Protein AF-A0A7W0T5F7-F1 (afdb_monomer)

Structure (mmCIF, N/CA/C/O backbone):
data_AF-A0A7W0T5F7-F1
#
_entry.id   AF-A0A7W0T5F7-F1
#
loop_
_atom_site.group_PDB
_atom_site.id
_atom_site.type_symbol
_atom_site.label_atom_id
_atom_site.label_alt_id
_atom_site.label_comp_id
_atom_site.label_asym_id
_atom_site.label_entity_id
_atom_site.label_seq_id
_atom_site.pdbx_PDB_ins_code
_atom_site.Cartn_x
_atom_site.Cartn_y
_atom_site.Cartn_z
_atom_site.occupancy
_atom_site.B_iso_or_equiv
_atom_site.auth_seq_id
_atom_site.auth_comp_id
_atom_site.auth_asym_id
_atom_site.auth_atom_id
_atom_site.pdbx_PDB_model_num
ATOM 1 N N . MET A 1 1 ? 18.085 6.631 -27.860 1.00 67.88 1 MET A N 1
ATOM 2 C CA . MET A 1 1 ? 17.808 5.874 -26.622 1.00 67.88 1 MET A CA 1
ATOM 3 C C . MET A 1 1 ? 16.693 6.529 -25.809 1.00 67.88 1 MET A C 1
ATOM 5 O O . MET A 1 1 ? 15.650 5.916 -25.655 1.00 67.88 1 MET A O 1
ATOM 9 N N . SER A 1 2 ? 16.818 7.795 -25.400 1.00 74.62 2 SER A N 1
ATOM 10 C CA . SER A 1 2 ? 15.773 8.490 -24.623 1.00 74.62 2 SER A CA 1
ATOM 11 C C . SER A 1 2 ? 14.423 8.634 -25.334 1.00 74.62 2 SER A C 1
ATOM 13 O O . SER A 1 2 ? 13.385 8.389 -24.733 1.00 74.62 2 SER A O 1
ATOM 15 N N . GLU A 1 3 ? 14.418 8.946 -26.634 1.00 83.31 3 GLU A N 1
ATOM 16 C CA . GLU A 1 3 ? 13.180 8.986 -27.433 1.00 83.31 3 GLU A CA 1
ATOM 17 C C . GLU A 1 3 ? 12.519 7.609 -27.577 1.00 83.31 3 GLU A C 1
ATOM 19 O O . GLU A 1 3 ? 11.294 7.512 -27.597 1.00 83.31 3 GLU A O 1
ATOM 24 N N . GLN A 1 4 ? 13.320 6.539 -27.646 1.00 87.50 4 GLN A N 1
ATOM 25 C CA . GLN A 1 4 ? 12.813 5.164 -27.689 1.00 87.50 4 GLN A CA 1
ATOM 26 C C . GLN A 1 4 ? 12.165 4.791 -26.355 1.00 87.50 4 GLN A C 1
ATOM 28 O O . GLN A 1 4 ? 11.105 4.179 -26.356 1.00 87.50 4 GLN A O 1
ATOM 33 N N . LEU A 1 5 ? 12.748 5.216 -25.230 1.00 90.62 5 LEU A N 1
ATOM 34 C CA . LEU A 1 5 ? 12.160 5.007 -23.911 1.00 90.62 5 LEU A CA 1
ATOM 35 C C . LEU A 1 5 ? 10.855 5.792 -23.727 1.00 90.62 5 LEU A C 1
ATOM 37 O O . LEU A 1 5 ? 9.869 5.216 -23.277 1.00 90.62 5 LEU A O 1
ATOM 41 N N . CYS A 1 6 ? 10.811 7.073 -24.111 1.00 91.62 6 CYS A N 1
ATOM 42 C CA . CYS A 1 6 ? 9.565 7.849 -24.086 1.00 91.62 6 CYS A CA 1
ATOM 43 C C . CYS A 1 6 ? 8.471 7.169 -24.919 1.00 91.62 6 CYS A C 1
ATOM 45 O O . CYS A 1 6 ? 7.346 7.013 -24.449 1.00 91.62 6 CYS A O 1
ATOM 47 N N . ARG A 1 7 ? 8.815 6.716 -26.132 1.00 90.31 7 ARG A N 1
ATOM 48 C CA . ARG A 1 7 ? 7.889 5.998 -27.011 1.00 90.31 7 ARG A CA 1
ATOM 49 C C . ARG A 1 7 ? 7.394 4.699 -26.378 1.00 90.31 7 ARG A C 1
ATOM 51 O O . ARG A 1 7 ? 6.187 4.510 -26.310 1.00 90.31 7 ARG A O 1
ATOM 58 N N . ALA A 1 8 ? 8.296 3.873 -25.848 1.00 89.56 8 ALA A N 1
ATOM 59 C CA . ALA A 1 8 ? 7.942 2.618 -25.186 1.00 89.56 8 ALA A CA 1
ATOM 60 C C . ALA A 1 8 ? 6.991 2.839 -23.995 1.00 89.56 8 ALA A C 1
ATOM 62 O O . ALA A 1 8 ? 6.045 2.077 -23.804 1.00 89.56 8 ALA A O 1
ATOM 63 N N . VAL A 1 9 ? 7.192 3.909 -23.213 1.00 93.38 9 VAL A N 1
ATOM 64 C CA . VAL A 1 9 ? 6.279 4.276 -22.118 1.00 93.38 9 VAL A CA 1
ATOM 65 C C . VAL A 1 9 ? 4.903 4.677 -22.656 1.00 93.38 9 VAL A C 1
ATOM 67 O O . VAL A 1 9 ? 3.898 4.175 -22.163 1.00 93.38 9 VAL A O 1
ATOM 70 N N . VAL A 1 10 ? 4.832 5.546 -23.666 1.00 93.81 10 VAL A N 1
ATOM 71 C CA . VAL A 1 10 ? 3.550 6.013 -24.228 1.00 93.81 10 VAL A CA 1
ATOM 72 C C . VAL A 1 10 ? 2.778 4.885 -24.920 1.00 93.81 10 VAL A C 1
ATOM 74 O O . VAL A 1 10 ? 1.561 4.801 -24.773 1.00 93.81 10 VAL A O 1
ATOM 77 N N . GLU A 1 11 ? 3.467 3.999 -25.640 1.00 91.88 11 GLU A N 1
ATOM 78 C CA . GLU A 1 11 ? 2.857 2.837 -26.300 1.00 91.88 11 GLU A CA 1
ATOM 79 C C . GLU A 1 11 ? 2.291 1.839 -25.284 1.00 91.88 11 GLU A C 1
ATOM 81 O O . GLU A 1 11 ? 1.203 1.300 -25.481 1.00 91.88 11 GLU A O 1
ATOM 86 N N . ARG A 1 12 ? 3.002 1.619 -24.172 1.00 91.75 12 ARG A N 1
ATOM 87 C CA . ARG A 1 12 ? 2.588 0.676 -23.125 1.00 91.75 12 ARG A CA 1
ATOM 88 C C . ARG A 1 12 ? 1.514 1.237 -22.195 1.00 91.75 12 ARG A C 1
ATOM 90 O O . ARG A 1 12 ? 0.72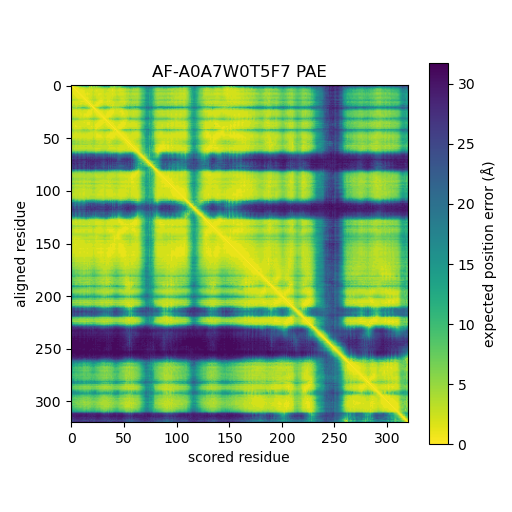1 0.465 -21.661 1.00 91.75 12 ARG A O 1
ATOM 97 N N . TYR A 1 13 ? 1.482 2.555 -22.000 1.00 93.62 13 TYR A N 1
ATOM 98 C CA . TYR A 1 13 ? 0.551 3.232 -21.099 1.00 93.62 13 TYR A CA 1
ATOM 99 C C . TYR A 1 13 ? -0.224 4.328 -21.843 1.00 93.62 13 TYR A C 1
ATOM 101 O O . TYR A 1 13 ? 0.211 5.485 -21.881 1.00 93.62 13 TYR A O 1
ATOM 109 N N . PRO A 1 14 ? -1.397 3.995 -22.415 1.00 91.69 14 PRO A N 1
ATOM 110 C CA . PRO A 1 14 ? -2.243 4.969 -23.093 1.00 91.69 14 PRO A CA 1
ATOM 111 C C . PRO A 1 14 ? -2.559 6.174 -22.199 1.00 91.69 14 PRO A C 1
ATOM 113 O O . PRO A 1 14 ? -3.027 6.028 -21.073 1.00 91.69 14 PRO A O 1
ATOM 116 N N . GLY A 1 15 ? -2.302 7.381 -22.708 1.00 92.00 15 GLY A N 1
ATOM 117 C CA . GLY A 1 15 ? -2.496 8.629 -21.962 1.00 92.00 15 GLY A CA 1
ATOM 118 C C . GLY A 1 15 ? -1.320 9.042 -21.071 1.00 92.00 15 GLY A C 1
ATOM 119 O O . GLY A 1 15 ? -1.410 10.078 -20.410 1.00 92.00 15 GLY A O 1
ATOM 120 N N . ALA A 1 16 ? -0.215 8.287 -21.058 1.00 95.50 16 ALA A N 1
ATOM 121 C CA . ALA A 1 16 ? 1.002 8.712 -20.379 1.00 95.50 16 ALA A CA 1
ATOM 122 C C . ALA A 1 16 ? 1.589 9.982 -21.011 1.00 95.50 16 ALA A C 1
ATOM 124 O O . ALA A 1 16 ? 1.602 10.157 -22.232 1.00 95.50 16 ALA A O 1
ATOM 125 N N . ARG A 1 17 ? 2.110 10.869 -20.161 1.00 96.50 17 ARG A N 1
ATOM 126 C CA . ARG A 1 17 ? 2.821 12.086 -20.568 1.00 96.50 17 ARG A CA 1
ATOM 127 C C . ARG A 1 17 ? 4.277 11.958 -20.171 1.00 96.50 17 ARG A C 1
ATOM 129 O O . ARG A 1 17 ? 4.565 11.781 -18.993 1.00 96.50 17 ARG A O 1
ATOM 136 N N . THR A 1 18 ? 5.187 12.065 -21.130 1.00 95.62 18 THR A N 1
ATOM 137 C CA . THR A 1 18 ? 6.628 11.919 -20.888 1.00 95.62 18 THR A CA 1
ATOM 138 C C . THR A 1 18 ? 7.379 13.193 -21.242 1.00 95.62 18 THR A C 1
ATOM 140 O O . THR A 1 18 ? 7.148 13.769 -22.304 1.00 95.62 18 THR A O 1
ATOM 143 N N . VAL A 1 19 ? 8.321 13.588 -20.393 1.00 94.56 19 VAL A N 1
ATOM 144 C CA . VAL A 1 19 ? 9.283 14.667 -20.637 1.00 94.56 19 VAL A CA 1
ATOM 145 C C . VAL A 1 19 ? 10.679 14.110 -20.396 1.00 94.56 19 VAL A C 1
ATOM 147 O O . VAL A 1 19 ? 10.911 13.426 -19.403 1.00 94.56 19 VAL A O 1
ATOM 150 N N . PHE A 1 20 ? 11.608 14.383 -21.306 1.00 91.94 20 PHE A N 1
ATOM 151 C CA . PHE A 1 20 ? 13.008 14.016 -21.132 1.00 91.94 20 PHE A CA 1
ATOM 152 C C . PHE A 1 20 ? 13.807 15.230 -20.650 1.00 91.94 20 PHE A C 1
ATOM 154 O O . PHE A 1 20 ? 13.834 16.254 -21.333 1.00 91.94 20 PHE A O 1
ATOM 161 N N . THR A 1 21 ? 14.457 15.100 -19.495 1.00 89.00 21 THR A N 1
ATOM 162 C CA . THR A 1 21 ? 15.238 16.165 -18.849 1.00 89.00 21 THR A CA 1
ATOM 163 C C . THR A 1 21 ? 16.454 15.547 -18.170 1.00 89.00 21 THR A C 1
ATOM 165 O O . THR A 1 21 ? 16.333 14.485 -17.566 1.00 89.00 21 THR A O 1
ATOM 168 N N . ASP A 1 22 ? 17.623 16.184 -18.256 1.00 83.19 22 ASP A N 1
ATOM 169 C CA . ASP A 1 22 ? 18.837 15.784 -17.520 1.00 83.19 22 ASP A CA 1
ATOM 170 C C . ASP A 1 22 ? 19.167 14.282 -17.608 1.00 83.19 22 ASP A C 1
ATOM 172 O O . ASP A 1 22 ? 19.448 13.618 -16.610 1.00 83.19 22 ASP A O 1
ATOM 176 N N . SER A 1 23 ? 19.102 13.729 -18.824 1.00 84.06 23 SER A N 1
ATOM 177 C CA . SER A 1 23 ? 19.352 12.307 -19.114 1.00 84.06 23 SER A CA 1
ATOM 178 C C . SER A 1 23 ? 18.325 11.316 -18.551 1.00 84.06 23 SER A C 1
ATOM 180 O O . SER A 1 23 ? 18.538 10.109 -18.628 1.00 84.06 23 SER A O 1
ATOM 182 N N . ARG A 1 24 ? 17.175 11.792 -18.061 1.00 92.50 24 ARG A N 1
ATOM 183 C CA . ARG A 1 24 ? 16.110 10.970 -17.471 1.00 92.50 24 ARG A CA 1
ATOM 184 C C . ARG A 1 24 ? 14.759 11.244 -18.110 1.00 92.50 24 ARG A C 1
ATOM 186 O O . ARG A 1 24 ? 14.449 12.357 -18.525 1.00 92.50 24 ARG A O 1
ATOM 193 N N . VAL A 1 25 ? 13.923 10.216 -18.166 1.00 95.12 25 VAL A N 1
ATOM 194 C CA . VAL A 1 25 ? 12.524 10.340 -18.579 1.00 95.12 25 VAL A CA 1
ATOM 195 C C . VAL A 1 25 ? 11.666 10.524 -17.336 1.00 95.12 25 VAL A C 1
ATOM 197 O O . VAL A 1 25 ? 11.606 9.649 -16.477 1.00 95.12 25 VAL A O 1
ATOM 200 N N . HIS A 1 26 ? 10.986 11.658 -17.250 1.00 96.62 26 HIS A N 1
ATOM 201 C CA . HIS A 1 26 ? 9.922 11.914 -16.291 1.00 96.62 26 HIS A CA 1
ATOM 202 C C . HIS A 1 26 ? 8.591 11.557 -16.944 1.00 96.62 26 HIS A C 1
ATOM 204 O O . HIS A 1 26 ? 8.278 12.063 -18.020 1.00 96.62 26 HIS A O 1
ATOM 210 N N . ALA A 1 27 ? 7.808 10.693 -16.309 1.00 96.56 27 ALA A N 1
ATOM 211 C CA . ALA A 1 27 ? 6.533 10.236 -16.835 1.00 96.56 27 ALA A CA 1
ATOM 212 C C . ALA A 1 27 ? 5.404 10.465 -15.827 1.00 96.56 27 ALA A C 1
ATOM 214 O O . ALA A 1 27 ? 5.538 10.156 -14.644 1.00 96.56 27 ALA A O 1
ATOM 215 N N . GLU A 1 28 ? 4.277 10.973 -16.307 1.00 97.75 28 GLU A N 1
ATOM 216 C CA . GLU A 1 28 ? 2.995 10.902 -15.617 1.00 97.75 28 GLU A CA 1
ATOM 217 C C . GLU A 1 28 ? 2.165 9.800 -16.266 1.00 97.75 28 GLU A C 1
ATOM 219 O O . GLU A 1 28 ? 1.855 9.876 -17.455 1.00 97.75 28 GLU A O 1
ATOM 224 N N . ILE A 1 29 ? 1.841 8.765 -15.498 1.00 96.75 29 ILE A N 1
ATOM 225 C CA . ILE A 1 29 ? 1.279 7.517 -16.008 1.00 96.75 29 ILE A CA 1
ATOM 226 C C . ILE A 1 29 ? -0.096 7.306 -15.373 1.00 96.75 29 ILE A C 1
ATOM 228 O O . ILE A 1 29 ? -0.168 7.081 -14.160 1.00 96.75 29 ILE A O 1
ATOM 232 N N . PRO A 1 30 ? -1.189 7.390 -16.149 1.00 94.69 30 PRO A N 1
ATOM 233 C CA . PRO A 1 30 ? -2.510 7.054 -15.652 1.00 94.69 30 PRO A CA 1
ATOM 234 C C . PRO A 1 30 ? -2.641 5.531 -15.518 1.00 94.69 30 PRO A C 1
ATOM 236 O O . PRO A 1 30 ? -2.520 4.794 -16.493 1.00 94.69 30 PRO A O 1
ATOM 239 N N . VAL A 1 31 ? -2.905 5.062 -14.303 1.00 90.25 31 VAL A N 1
ATOM 240 C CA . VAL A 1 31 ? -3.227 3.666 -13.992 1.00 90.25 31 VAL A CA 1
ATOM 241 C C . VAL A 1 31 ? -4.388 3.682 -13.010 1.00 90.25 31 VAL A C 1
ATOM 243 O O . VAL A 1 31 ? -4.292 4.316 -11.960 1.00 90.25 31 VAL A O 1
ATOM 246 N N . ASP A 1 32 ? -5.482 2.987 -13.328 1.00 83.75 32 ASP A N 1
ATOM 247 C CA . ASP A 1 32 ? -6.561 2.740 -12.361 1.00 83.75 32 ASP A CA 1
ATOM 248 C C . ASP A 1 32 ? -7.132 4.020 -11.700 1.00 83.75 32 ASP A C 1
ATOM 250 O O . ASP A 1 32 ? -7.267 4.111 -10.476 1.00 83.75 32 ASP A O 1
ATOM 254 N N . ASP A 1 33 ? -7.451 5.029 -12.522 1.00 84.25 33 ASP A N 1
ATOM 255 C CA . ASP A 1 33 ? -7.932 6.368 -12.120 1.00 84.25 33 ASP A CA 1
ATOM 256 C C . ASP A 1 33 ? -6.946 7.184 -11.265 1.00 84.25 33 ASP A C 1
ATOM 258 O O . ASP A 1 33 ? -7.298 8.208 -10.676 1.00 84.25 33 ASP A O 1
ATOM 262 N N . THR A 1 34 ? -5.687 6.749 -11.202 1.00 90.00 34 THR A N 1
ATOM 263 C CA . THR A 1 34 ? -4.611 7.412 -10.466 1.00 90.00 34 THR A CA 1
ATOM 264 C C . THR A 1 34 ? -3.496 7.802 -11.420 1.00 90.00 34 THR A C 1
ATOM 266 O O . THR A 1 34 ? -3.113 7.040 -12.301 1.00 90.00 34 THR A O 1
ATOM 269 N N . ILE A 1 35 ? -2.946 9.002 -11.246 1.00 94.75 35 ILE A N 1
ATOM 270 C CA . ILE A 1 35 ? -1.773 9.440 -12.003 1.00 94.75 35 ILE A CA 1
ATOM 271 C C . ILE A 1 35 ? -0.535 9.189 -11.149 1.00 94.75 35 ILE A C 1
ATOM 273 O O . ILE A 1 35 ? -0.347 9.825 -10.109 1.00 94.75 35 ILE A O 1
ATOM 277 N N . TYR A 1 36 ? 0.313 8.273 -11.605 1.00 96.25 36 TYR A N 1
ATOM 278 C CA . TYR A 1 36 ? 1.615 7.999 -11.012 1.00 96.25 36 TYR A CA 1
ATOM 279 C C . TYR A 1 36 ? 2.677 8.897 -11.626 1.00 96.25 36 TYR A C 1
ATOM 281 O O . TYR A 1 36 ? 2.674 9.145 -12.829 1.00 96.25 36 TYR A O 1
ATOM 289 N N . ARG A 1 37 ? 3.612 9.362 -10.799 1.00 97.25 37 ARG A N 1
ATOM 290 C CA . ARG A 1 37 ? 4.812 10.063 -11.259 1.00 97.25 37 ARG A CA 1
ATOM 291 C C . ARG A 1 37 ? 5.976 9.094 -11.229 1.00 97.25 37 ARG A C 1
ATOM 293 O O . ARG A 1 37 ? 6.275 8.537 -10.175 1.00 97.25 37 ARG A O 1
ATOM 300 N N . ALA A 1 38 ? 6.609 8.905 -12.378 1.00 97.75 38 ALA A N 1
ATOM 301 C CA . ALA A 1 38 ? 7.743 8.021 -12.544 1.00 97.75 38 ALA A CA 1
ATOM 302 C C . ALA A 1 38 ? 8.964 8.760 -13.100 1.00 97.75 38 ALA A C 1
ATOM 304 O O . ALA A 1 38 ? 8.843 9.735 -13.844 1.00 97.75 38 ALA A O 1
ATOM 305 N N . ARG A 1 39 ? 10.150 8.279 -12.739 1.00 96.88 39 ARG A N 1
ATOM 306 C CA . ARG A 1 39 ? 11.442 8.699 -13.282 1.00 96.88 39 ARG A CA 1
ATOM 307 C C . ARG A 1 39 ? 12.169 7.463 -13.780 1.00 96.88 39 ARG A C 1
ATOM 309 O O . ARG A 1 39 ? 12.255 6.477 -13.054 1.00 96.88 39 ARG A O 1
ATOM 316 N N . LEU A 1 40 ? 12.672 7.514 -15.003 1.00 97.19 40 LEU A N 1
ATOM 317 C CA . LEU A 1 40 ? 13.383 6.413 -15.631 1.00 97.19 40 LEU A CA 1
ATOM 318 C C . LEU A 1 40 ? 14.745 6.898 -16.121 1.00 97.19 40 LEU A C 1
ATOM 320 O O . LEU A 1 40 ? 14.849 7.927 -16.787 1.00 97.19 40 LEU A O 1
ATOM 324 N N . ASP A 1 41 ? 15.777 6.136 -15.798 1.00 95.44 41 ASP A N 1
ATOM 325 C CA . ASP A 1 41 ? 17.167 6.367 -16.165 1.00 95.44 41 ASP A CA 1
ATOM 326 C C . ASP A 1 41 ? 17.728 5.055 -16.727 1.00 95.44 41 ASP A C 1
ATOM 328 O O . ASP A 1 41 ? 17.594 4.011 -16.092 1.00 95.44 41 ASP A O 1
ATOM 332 N N . MET A 1 42 ? 18.305 5.082 -17.928 1.00 93.62 42 MET A N 1
ATOM 333 C CA . MET A 1 42 ? 18.874 3.889 -18.572 1.00 93.62 42 MET A CA 1
ATOM 334 C C . MET A 1 42 ? 20.360 3.701 -18.263 1.00 93.62 42 MET A C 1
ATOM 336 O O . MET A 1 42 ? 20.901 2.641 -18.561 1.00 93.62 42 MET A O 1
ATOM 340 N N . GLY A 1 43 ? 21.051 4.681 -17.676 1.00 91.06 43 GLY A N 1
ATOM 341 C CA . GLY A 1 43 ? 22.480 4.560 -17.396 1.00 91.06 43 GLY A CA 1
ATOM 342 C C . GLY A 1 43 ? 23.108 5.870 -16.912 1.00 91.06 43 GLY A C 1
ATOM 343 O O . GLY A 1 43 ? 22.631 6.946 -17.256 1.00 91.06 43 GLY A O 1
ATOM 344 N N . PRO A 1 44 ? 24.215 5.814 -16.148 1.00 89.38 44 PRO A N 1
ATOM 345 C CA . PRO A 1 44 ? 25.166 4.696 -16.043 1.00 89.38 44 PRO A CA 1
ATOM 346 C C . PRO A 1 44 ? 24.743 3.543 -15.120 1.00 89.38 44 PRO A C 1
ATOM 348 O O . PRO A 1 44 ? 25.263 2.442 -15.266 1.00 89.38 44 PRO A O 1
ATOM 351 N N . ALA A 1 45 ? 23.786 3.774 -14.223 1.00 93.06 45 ALA A N 1
ATOM 352 C CA . ALA A 1 45 ? 23.111 2.740 -13.444 1.00 93.06 45 ALA A CA 1
ATOM 353 C C . ALA A 1 45 ? 21.612 2.877 -13.699 1.00 93.06 45 ALA A C 1
ATOM 355 O O . ALA A 1 45 ? 21.032 3.921 -13.385 1.00 93.06 45 ALA A O 1
ATOM 356 N N . ALA A 1 46 ? 21.001 1.869 -14.318 1.00 94.81 46 ALA A N 1
ATOM 357 C CA . ALA A 1 46 ? 19.609 1.997 -14.708 1.00 94.81 46 ALA A CA 1
ATOM 358 C C . ALA A 1 46 ? 18.684 1.975 -13.486 1.00 94.81 46 ALA A C 1
ATOM 360 O O . ALA A 1 46 ? 18.874 1.215 -12.529 1.00 94.81 46 ALA A O 1
ATOM 361 N N . CYS A 1 47 ? 17.682 2.845 -13.523 1.00 96.75 47 CYS A N 1
ATOM 362 C CA . CYS A 1 47 ? 16.788 3.116 -12.415 1.00 96.75 47 CYS A CA 1
ATOM 363 C C . CYS A 1 47 ? 15.384 3.409 -12.938 1.00 96.75 47 CYS A C 1
ATOM 365 O O . CYS A 1 47 ? 15.199 4.205 -13.855 1.00 96.75 47 CYS A O 1
ATOM 367 N N . VAL A 1 48 ? 14.386 2.809 -12.307 1.00 97.62 48 VAL A N 1
ATOM 368 C CA . VAL A 1 48 ? 12.989 3.217 -12.408 1.00 97.62 48 VAL A CA 1
ATOM 369 C C . VAL A 1 48 ? 12.534 3.601 -11.015 1.00 97.62 48 VAL A C 1
ATOM 371 O O . VAL A 1 48 ? 12.701 2.824 -10.088 1.00 97.62 48 VAL A O 1
ATOM 374 N N . ALA A 1 49 ? 11.940 4.770 -10.864 1.00 97.88 49 ALA A N 1
ATOM 375 C CA . ALA A 1 49 ? 11.448 5.293 -9.601 1.00 97.88 49 ALA A CA 1
ATOM 376 C C . ALA A 1 49 ? 9.995 5.734 -9.769 1.00 97.88 49 ALA A C 1
ATOM 378 O O . ALA A 1 49 ? 9.689 6.422 -10.736 1.00 97.88 49 ALA A O 1
ATOM 379 N N . VAL A 1 50 ? 9.107 5.350 -8.856 1.00 98.19 50 VAL A N 1
ATOM 380 C CA . VAL A 1 50 ? 7.678 5.687 -8.856 1.00 98.19 50 VAL A CA 1
ATOM 381 C C . VAL A 1 50 ? 7.306 6.242 -7.488 1.00 98.19 50 VAL A C 1
ATOM 383 O O . VAL A 1 50 ? 7.492 5.570 -6.475 1.00 98.19 50 VAL A O 1
ATOM 386 N N . SER A 1 51 ? 6.762 7.455 -7.448 1.00 96.19 51 SER A N 1
ATOM 387 C CA . SER A 1 51 ? 6.374 8.098 -6.190 1.00 96.19 51 SER A CA 1
ATOM 388 C C . SER A 1 51 ? 5.184 7.400 -5.521 1.00 96.19 51 S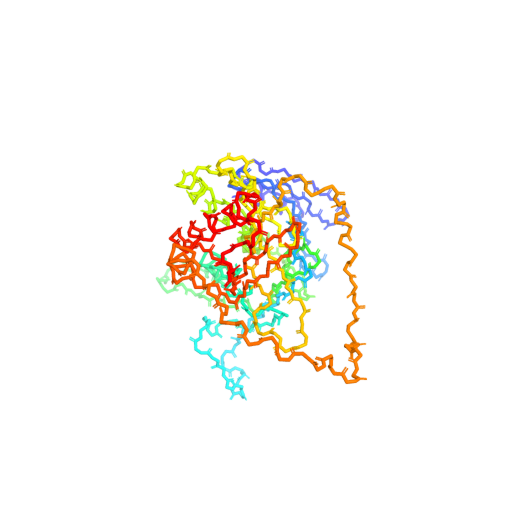ER A C 1
ATOM 390 O O . SER A 1 51 ? 4.224 7.001 -6.186 1.00 96.19 51 SER A O 1
ATOM 392 N N . LEU A 1 52 ? 5.222 7.328 -4.193 1.00 93.31 52 LEU A N 1
ATOM 393 C CA . LEU A 1 52 ? 4.168 6.828 -3.317 1.00 93.31 52 LEU A CA 1
ATOM 394 C C . LEU A 1 52 ? 3.559 7.962 -2.472 1.00 93.31 52 LEU A C 1
ATOM 396 O O . LEU A 1 52 ? 4.155 9.028 -2.317 1.00 93.31 52 LEU A O 1
ATOM 400 N N . PRO A 1 53 ? 2.354 7.755 -1.910 1.00 88.75 53 PRO A N 1
ATOM 401 C CA . PRO A 1 53 ? 1.932 8.480 -0.711 1.00 88.75 53 PRO A CA 1
ATOM 402 C C . PRO A 1 53 ? 2.822 8.146 0.501 1.00 88.75 53 PRO A C 1
ATOM 404 O O . PRO A 1 53 ? 3.587 7.187 0.447 1.00 88.75 53 PRO A O 1
ATOM 407 N N . CYS A 1 54 ? 2.660 8.889 1.604 1.00 85.88 54 CYS A N 1
ATOM 408 C CA . CYS A 1 54 ? 3.374 8.635 2.860 1.00 85.88 54 CYS A CA 1
ATOM 409 C C . CYS A 1 54 ? 3.264 7.161 3.291 1.00 85.88 54 CYS A C 1
ATOM 411 O O . CYS A 1 54 ? 2.168 6.586 3.351 1.00 85.88 54 CYS A O 1
ATOM 413 N N . THR A 1 55 ? 4.419 6.574 3.584 1.00 86.81 55 THR A N 1
ATOM 414 C CA . THR A 1 55 ? 4.606 5.166 3.950 1.00 86.81 55 THR A CA 1
ATOM 415 C C . THR A 1 55 ? 4.977 4.967 5.421 1.00 86.81 55 THR A C 1
ATOM 417 O O . THR A 1 55 ? 5.187 3.830 5.839 1.00 86.81 55 THR A O 1
ATOM 420 N N . ASP A 1 56 ? 5.050 6.045 6.210 1.00 86.69 56 ASP A N 1
ATOM 421 C CA . ASP A 1 56 ? 5.404 6.015 7.640 1.00 86.69 56 ASP A CA 1
ATOM 422 C C . ASP A 1 56 ? 6.747 5.302 7.912 1.00 86.69 56 ASP A C 1
ATOM 424 O O . ASP A 1 56 ? 6.888 4.423 8.774 1.00 86.69 56 ASP A O 1
ATOM 428 N N . GLY A 1 57 ? 7.743 5.613 7.071 1.00 86.69 57 GLY A N 1
ATOM 429 C CA . GLY A 1 57 ? 9.082 5.024 7.132 1.00 86.69 57 GLY A CA 1
ATOM 430 C C . GLY A 1 57 ? 9.111 3.515 6.870 1.00 86.69 57 GLY A C 1
ATOM 431 O O . GLY A 1 57 ? 9.999 2.824 7.376 1.00 86.69 57 GLY A O 1
ATOM 432 N N . PHE A 1 58 ? 8.113 2.967 6.171 1.00 89.44 58 PHE A N 1
ATOM 433 C CA . PHE A 1 58 ? 8.136 1.575 5.733 1.00 89.44 58 PHE A CA 1
ATOM 434 C C . PHE A 1 58 ? 9.248 1.362 4.708 1.00 89.44 58 PHE A C 1
ATOM 436 O O . PHE A 1 58 ? 9.362 2.097 3.728 1.00 89.44 58 PHE A O 1
ATOM 443 N N . GLU A 1 59 ? 10.050 0.328 4.944 1.00 91.50 59 GLU A N 1
ATOM 444 C CA . GLU A 1 59 ? 11.157 -0.047 4.076 1.00 91.50 59 GLU A CA 1
ATOM 445 C C . GLU A 1 59 ? 11.017 -1.509 3.674 1.00 91.50 59 GLU A C 1
ATOM 447 O O . GLU A 1 59 ? 10.846 -2.387 4.526 1.00 91.50 59 GLU A O 1
ATOM 452 N N . LEU A 1 60 ? 11.115 -1.763 2.373 1.00 93.50 60 LEU A N 1
ATOM 453 C CA . LEU A 1 60 ? 11.021 -3.091 1.783 1.00 93.50 60 LEU A CA 1
ATOM 454 C C . LEU A 1 60 ? 12.031 -3.217 0.654 1.00 93.50 60 LEU A C 1
ATOM 456 O O . LEU A 1 60 ? 11.934 -2.497 -0.328 1.00 93.50 60 LEU A O 1
ATOM 460 N N . THR A 1 61 ? 12.925 -4.187 0.733 1.00 93.62 61 THR A N 1
ATOM 461 C CA . THR A 1 61 ? 13.901 -4.490 -0.312 1.00 93.62 61 THR A CA 1
ATOM 462 C C . THR A 1 61 ? 13.678 -5.906 -0.826 1.00 93.62 61 THR A C 1
ATOM 464 O O . THR A 1 61 ? 13.553 -6.858 -0.056 1.00 93.62 61 THR A O 1
ATOM 467 N N . LEU A 1 62 ? 13.626 -6.046 -2.148 1.00 90.12 62 LEU A N 1
ATOM 468 C CA . LEU A 1 62 ? 13.369 -7.286 -2.869 1.00 90.12 62 LEU A CA 1
ATOM 469 C C . LEU A 1 62 ? 14.532 -7.544 -3.820 1.00 90.12 62 LEU A C 1
ATOM 471 O O . LEU A 1 62 ? 14.698 -6.879 -4.849 1.00 90.12 62 LEU A O 1
ATOM 475 N N . LYS A 1 63 ? 15.337 -8.544 -3.477 1.00 86.62 63 LYS A N 1
ATOM 476 C CA . LYS A 1 63 ? 16.475 -9.007 -4.275 1.00 86.62 63 LYS A CA 1
ATOM 477 C C . LYS A 1 63 ? 16.140 -10.372 -4.847 1.00 86.62 63 LYS A C 1
ATOM 479 O O . LYS A 1 63 ? 15.477 -11.166 -4.187 1.00 86.62 63 LYS A O 1
ATOM 484 N N . TRP A 1 64 ? 16.583 -10.664 -6.066 1.00 79.44 64 TRP A N 1
ATOM 485 C CA . TRP A 1 64 ? 16.468 -12.031 -6.572 1.00 79.44 64 TRP A CA 1
ATOM 486 C C . TRP A 1 64 ? 17.262 -12.978 -5.670 1.00 79.44 64 TRP A C 1
ATOM 488 O O . TRP A 1 64 ? 18.395 -12.671 -5.295 1.00 79.44 64 TRP A O 1
ATOM 498 N N . ASN A 1 65 ? 16.668 -14.116 -5.323 1.00 71.69 65 ASN A N 1
ATOM 499 C CA . ASN A 1 65 ? 17.349 -15.172 -4.598 1.00 71.69 65 ASN A CA 1
ATOM 500 C C . ASN A 1 65 ? 17.572 -16.342 -5.553 1.00 71.69 65 ASN A C 1
ATOM 502 O O . ASN A 1 65 ? 16.634 -17.052 -5.912 1.00 71.69 65 ASN A O 1
ATOM 506 N N . ASP A 1 66 ? 18.818 -16.551 -5.976 1.00 62.19 66 ASP A N 1
ATOM 507 C CA . ASP A 1 66 ? 19.154 -17.795 -6.654 1.00 62.19 66 ASP A CA 1
ATOM 508 C C . ASP A 1 66 ? 19.237 -18.911 -5.610 1.00 62.19 66 ASP A C 1
ATOM 510 O O . ASP A 1 66 ? 20.208 -19.025 -4.856 1.00 62.19 66 ASP A O 1
ATOM 514 N N . ARG A 1 67 ? 18.178 -19.723 -5.564 1.00 54.25 67 ARG A N 1
ATOM 515 C CA . ARG A 1 67 ? 18.043 -20.897 -4.696 1.00 54.25 67 ARG A CA 1
ATOM 516 C C . ARG A 1 67 ? 19.248 -21.843 -4.776 1.00 54.25 67 ARG A C 1
ATOM 518 O O . ARG A 1 67 ? 19.528 -22.508 -3.789 1.00 54.25 67 ARG A O 1
ATOM 525 N N . TYR A 1 68 ? 19.968 -21.887 -5.900 1.00 49.84 68 TYR A N 1
ATOM 526 C CA . TYR A 1 68 ? 21.139 -22.756 -6.071 1.00 49.84 68 TYR A CA 1
ATOM 527 C C . TYR A 1 68 ? 22.462 -22.128 -5.610 1.00 49.84 68 TYR A C 1
ATOM 529 O O . TYR A 1 68 ? 23.445 -22.845 -5.448 1.00 49.84 68 TYR A O 1
ATOM 537 N N . ALA A 1 69 ? 22.500 -20.815 -5.373 1.00 51.66 69 ALA A N 1
ATOM 538 C CA . ALA A 1 69 ? 23.700 -20.123 -4.901 1.00 51.66 69 ALA A CA 1
ATOM 539 C C . ALA A 1 69 ? 23.742 -19.949 -3.369 1.00 51.66 69 ALA A C 1
ATOM 541 O O . ALA A 1 69 ? 24.818 -19.749 -2.811 1.00 51.66 69 ALA A O 1
ATOM 542 N N . ASN A 1 70 ? 22.592 -20.025 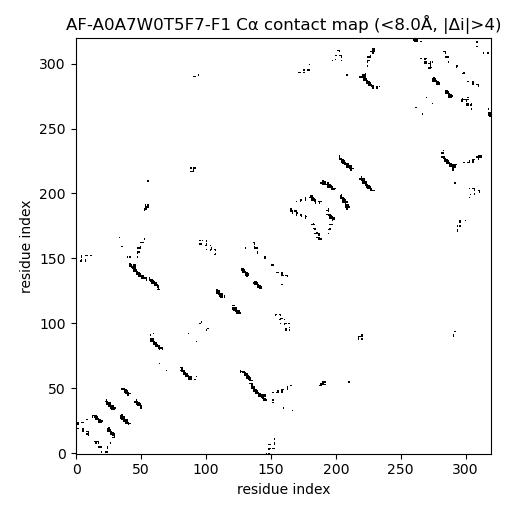-2.683 1.00 47.47 70 ASN A N 1
ATOM 543 C CA . ASN A 1 70 ? 22.426 -19.585 -1.289 1.00 47.47 70 ASN A CA 1
ATOM 544 C C . ASN A 1 70 ? 21.933 -20.698 -0.335 1.00 47.47 70 ASN A C 1
ATOM 546 O O . ASN A 1 70 ? 21.014 -20.481 0.456 1.00 47.47 70 ASN A O 1
ATOM 550 N N . ASP A 1 71 ? 22.556 -21.878 -0.370 1.00 45.94 71 ASP A N 1
ATOM 551 C CA . ASP A 1 71 ? 22.147 -23.111 0.344 1.00 45.94 71 ASP A CA 1
ATOM 552 C C . ASP A 1 71 ? 22.341 -23.093 1.889 1.00 45.94 71 ASP A C 1
ATOM 554 O O . ASP A 1 71 ? 22.385 -24.130 2.545 1.00 45.94 71 ASP A O 1
ATOM 558 N N . GLY A 1 72 ? 22.502 -21.914 2.504 1.00 47.78 72 GLY A N 1
ATOM 559 C CA . GLY A 1 72 ? 22.951 -21.772 3.900 1.00 47.78 72 GLY A CA 1
ATOM 560 C C . GLY A 1 72 ? 21.951 -21.186 4.904 1.00 47.78 72 GLY A C 1
ATOM 561 O O . GLY A 1 72 ? 22.278 -21.113 6.087 1.00 47.78 72 GLY A O 1
ATOM 562 N N . ALA A 1 73 ? 20.762 -20.734 4.487 1.00 44.72 73 ALA A N 1
ATOM 563 C CA . ALA A 1 73 ? 19.831 -20.037 5.384 1.00 44.72 73 ALA A CA 1
ATOM 564 C C . ALA A 1 73 ? 18.470 -20.758 5.499 1.00 44.72 73 ALA A C 1
ATOM 566 O O . ALA A 1 73 ? 17.733 -20.794 4.512 1.00 44.72 73 ALA A O 1
ATOM 567 N N . PRO A 1 74 ? 18.078 -21.274 6.683 1.00 45.09 74 PRO A N 1
ATOM 568 C CA . PRO A 1 74 ? 16.735 -21.811 6.898 1.00 45.09 74 PRO A CA 1
ATOM 569 C C . PRO A 1 74 ? 15.708 -20.670 6.864 1.00 45.09 74 PRO A C 1
ATOM 571 O O . PRO A 1 74 ? 15.880 -19.661 7.553 1.00 45.09 74 PRO A O 1
ATOM 57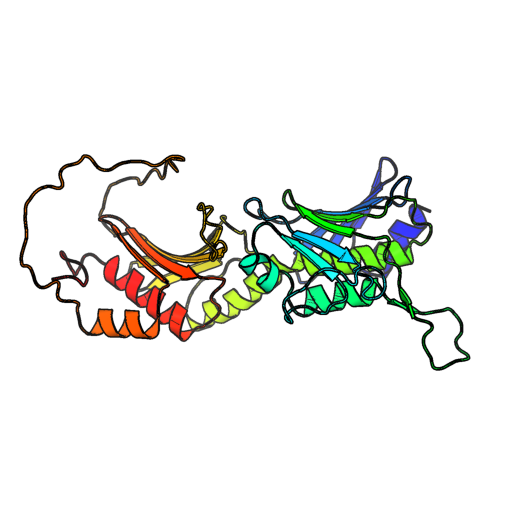4 N N . ARG A 1 75 ? 14.654 -20.792 6.045 1.00 50.44 75 ARG A N 1
ATOM 575 C CA . ARG A 1 75 ? 13.648 -19.729 5.861 1.00 50.44 75 ARG A CA 1
ATOM 576 C C . ARG A 1 75 ? 12.218 -20.264 5.787 1.00 50.44 75 ARG A C 1
ATOM 578 O O . ARG A 1 75 ? 11.988 -21.422 5.456 1.00 50.44 75 ARG A O 1
ATOM 585 N N . ALA A 1 76 ? 11.272 -19.401 6.165 1.00 43.09 76 ALA A N 1
ATOM 586 C CA . ALA A 1 76 ? 9.848 -19.703 6.280 1.00 43.09 76 ALA A CA 1
ATOM 587 C C . ALA A 1 76 ? 9.187 -19.931 4.910 1.00 43.09 76 ALA A C 1
ATOM 589 O O . ALA A 1 76 ? 9.461 -19.212 3.956 1.00 43.09 76 ALA A O 1
ATOM 590 N N . SER A 1 77 ? 8.256 -20.883 4.840 1.00 40.03 77 SER A N 1
ATOM 591 C CA . SER A 1 77 ? 7.619 -21.384 3.611 1.00 40.03 77 SER A CA 1
ATOM 592 C C . SER A 1 77 ? 6.566 -20.458 2.981 1.00 40.03 77 SER A C 1
ATOM 594 O O . SER A 1 77 ? 5.707 -20.924 2.234 1.00 40.03 77 SER A O 1
ATOM 596 N N . SER A 1 78 ? 6.551 -19.167 3.315 1.00 43.09 78 SER A N 1
ATOM 597 C CA . SER A 1 78 ? 5.497 -18.236 2.899 1.00 43.09 78 SER A CA 1
ATOM 598 C C . SER A 1 78 ? 6.042 -16.986 2.209 1.00 43.09 78 SER A C 1
ATOM 600 O O . SER A 1 78 ? 5.866 -15.870 2.686 1.00 43.09 78 SER A O 1
ATOM 602 N N . PHE A 1 79 ? 6.690 -17.186 1.070 1.00 50.81 79 PHE A N 1
ATOM 603 C CA . PHE A 1 79 ? 6.775 -16.313 -0.108 1.00 50.81 79 PHE A CA 1
ATOM 604 C C . PHE A 1 79 ? 7.400 -17.191 -1.208 1.00 50.81 79 PHE A C 1
ATOM 606 O O . PHE A 1 79 ? 8.113 -18.130 -0.874 1.00 50.81 79 PHE A O 1
ATOM 613 N N . ASP A 1 80 ? 7.111 -16.963 -2.490 1.00 54.47 80 ASP A N 1
ATOM 614 C CA . ASP A 1 80 ? 7.798 -17.690 -3.570 1.00 54.47 80 ASP A CA 1
ATOM 615 C C . ASP A 1 80 ? 9.321 -17.532 -3.370 1.00 54.47 80 ASP A C 1
ATOM 617 O O . ASP A 1 80 ? 9.807 -16.399 -3.323 1.00 54.47 80 ASP A O 1
ATOM 621 N N . ASP A 1 81 ? 10.051 -18.647 -3.198 1.00 58.28 81 ASP A N 1
ATOM 622 C CA . ASP A 1 81 ? 11.491 -18.732 -2.850 1.00 58.28 81 ASP A CA 1
ATOM 623 C C . ASP A 1 81 ? 12.416 -17.918 -3.786 1.00 58.28 81 ASP A C 1
ATOM 625 O O . ASP A 1 81 ? 13.617 -17.774 -3.541 1.00 58.28 81 ASP A O 1
ATOM 629 N N . SER A 1 82 ? 11.841 -17.395 -4.866 1.00 67.06 82 SER A N 1
ATOM 630 C CA . SER A 1 82 ? 12.413 -16.564 -5.916 1.00 67.06 82 SER A CA 1
ATOM 631 C C . SER A 1 82 ? 12.985 -15.210 -5.451 1.00 67.06 82 SER A C 1
ATOM 633 O O . SER A 1 82 ? 13.921 -14.708 -6.075 1.00 67.06 82 SER A O 1
ATOM 635 N N . PHE A 1 83 ? 12.486 -14.598 -4.365 1.00 76.62 83 PHE A N 1
ATOM 636 C CA . PHE A 1 83 ? 13.038 -13.329 -3.852 1.00 76.62 83 PHE A CA 1
ATOM 637 C C . PHE A 1 83 ? 13.486 -13.405 -2.389 1.00 76.62 83 PHE A C 1
ATOM 639 O O . PHE A 1 83 ? 12.789 -13.914 -1.515 1.00 76.62 83 PHE A O 1
ATOM 646 N N . LEU A 1 84 ? 14.640 -12.799 -2.116 1.00 82.38 84 LEU A N 1
ATOM 647 C CA . LEU A 1 84 ? 15.065 -12.393 -0.785 1.00 82.38 84 LEU A CA 1
ATOM 648 C C . LEU A 1 84 ? 14.343 -11.087 -0.437 1.00 82.38 84 LEU A C 1
ATOM 650 O O . LEU A 1 84 ? 14.536 -10.072 -1.109 1.00 82.38 84 LEU A O 1
ATOM 654 N N . VAL A 1 85 ? 13.536 -11.136 0.621 1.00 85.69 85 VAL A N 1
ATOM 655 C CA . VAL A 1 85 ? 12.796 -9.992 1.157 1.00 85.69 85 VAL A CA 1
ATOM 656 C C . VAL A 1 85 ? 13.476 -9.506 2.433 1.00 85.69 85 VAL A C 1
ATOM 658 O O . VAL A 1 85 ? 13.594 -10.252 3.404 1.00 85.69 85 VAL A O 1
ATOM 661 N N . GLU A 1 86 ? 13.898 -8.249 2.438 1.00 88.88 86 GLU A N 1
ATOM 662 C CA . GLU A 1 86 ? 14.389 -7.535 3.616 1.00 88.88 86 GLU A CA 1
ATOM 663 C C . GLU A 1 86 ? 13.370 -6.441 3.942 1.00 88.88 86 GLU A C 1
ATOM 665 O O . GLU A 1 86 ? 12.966 -5.687 3.061 1.00 88.88 86 GLU A O 1
ATOM 670 N N . THR A 1 87 ? 12.890 -6.372 5.181 1.00 89.62 87 THR A N 1
ATOM 671 C CA . THR A 1 87 ? 11.856 -5.403 5.562 1.00 89.62 87 THR A CA 1
ATOM 672 C C . THR A 1 87 ? 12.003 -4.986 7.011 1.00 89.62 87 THR A C 1
ATOM 674 O O . THR A 1 87 ? 12.405 -5.780 7.866 1.00 89.62 87 THR A O 1
ATOM 677 N N . ASN A 1 88 ? 11.626 -3.742 7.295 1.00 85.88 88 ASN A N 1
ATOM 678 C CA . ASN A 1 88 ? 11.500 -3.244 8.656 1.00 85.88 88 ASN A CA 1
ATOM 679 C C . ASN A 1 88 ? 10.096 -3.493 9.254 1.00 85.88 88 ASN A C 1
ATOM 681 O O . ASN A 1 88 ? 9.842 -3.110 10.397 1.00 85.88 88 ASN A O 1
ATOM 685 N N . ASP A 1 89 ? 9.180 -4.116 8.509 1.00 84.00 89 ASP A N 1
ATOM 686 C CA . ASP A 1 89 ? 7.833 -4.494 8.945 1.00 84.00 89 ASP A CA 1
ATOM 687 C C . ASP A 1 89 ? 7.319 -5.700 8.136 1.00 84.00 89 ASP A C 1
ATOM 689 O O . ASP A 1 89 ? 6.942 -5.586 6.965 1.00 84.00 89 ASP A O 1
ATOM 693 N N . PHE A 1 90 ? 7.328 -6.885 8.752 1.00 81.25 90 PHE A N 1
ATOM 694 C CA . PHE A 1 90 ? 6.904 -8.124 8.091 1.00 81.25 90 PHE A CA 1
ATOM 695 C C . PHE A 1 90 ? 5.405 -8.160 7.795 1.00 81.25 90 PHE A C 1
ATOM 697 O O . PHE A 1 90 ? 5.006 -8.640 6.732 1.00 81.25 90 PHE A O 1
ATOM 704 N N . ALA A 1 91 ? 4.576 -7.645 8.706 1.00 81.12 91 ALA A N 1
ATOM 705 C CA . ALA A 1 91 ? 3.130 -7.621 8.522 1.00 81.12 91 ALA A CA 1
ATOM 706 C C . ALA A 1 91 ? 2.768 -6.702 7.352 1.00 81.12 91 ALA A C 1
ATOM 708 O O . ALA A 1 91 ? 2.022 -7.098 6.453 1.00 81.12 91 ALA A O 1
ATOM 709 N N . LEU A 1 92 ? 3.366 -5.509 7.312 1.00 85.62 92 LEU A N 1
ATOM 710 C CA . LEU A 1 92 ? 3.175 -4.573 6.215 1.00 85.62 92 LEU A CA 1
ATOM 711 C C . LEU A 1 92 ? 3.714 -5.126 4.899 1.00 85.62 92 LEU A C 1
ATOM 713 O O . LEU A 1 92 ? 2.991 -5.071 3.914 1.00 85.62 92 LEU A O 1
ATOM 717 N N . ALA A 1 93 ? 4.895 -5.750 4.873 1.00 88.00 93 ALA A N 1
ATOM 718 C CA . ALA A 1 93 ? 5.428 -6.384 3.664 1.00 88.00 93 ALA A CA 1
ATOM 719 C C . ALA A 1 93 ? 4.513 -7.489 3.115 1.00 88.00 93 ALA A C 1
ATOM 721 O O . ALA A 1 93 ? 4.262 -7.536 1.909 1.00 88.00 93 ALA A O 1
ATOM 722 N N . GLY A 1 94 ? 3.971 -8.345 3.987 1.00 84.56 94 GLY A N 1
ATOM 723 C CA . GLY A 1 94 ? 3.048 -9.409 3.591 1.00 84.56 94 GLY A CA 1
ATOM 724 C C . GLY A 1 94 ? 1.773 -8.869 2.947 1.00 84.56 94 GLY A C 1
ATOM 725 O O . GLY A 1 94 ? 1.303 -9.420 1.951 1.00 84.56 94 GLY A O 1
ATOM 726 N N . VAL A 1 95 ? 1.249 -7.759 3.476 1.00 86.06 95 VAL A N 1
ATOM 727 C CA . VAL A 1 95 ? 0.082 -7.089 2.904 1.00 86.06 95 VAL A CA 1
ATOM 728 C C . VAL A 1 95 ? 0.467 -6.265 1.674 1.00 86.06 95 VAL A C 1
ATOM 730 O O . VAL A 1 95 ? -0.345 -6.183 0.761 1.00 86.06 95 VAL A O 1
ATOM 733 N N . TRP A 1 96 ? 1.657 -5.664 1.615 1.00 90.44 96 TRP A N 1
ATOM 734 C CA . TRP A 1 96 ? 2.100 -4.812 0.506 1.00 90.44 96 TRP A CA 1
ATOM 735 C C . TRP A 1 96 ? 2.340 -5.610 -0.770 1.00 90.44 96 TRP A C 1
ATOM 737 O O . TRP A 1 96 ? 1.907 -5.225 -1.855 1.00 90.44 96 TRP A O 1
ATOM 747 N N . LEU A 1 97 ? 2.986 -6.763 -0.612 1.00 89.88 97 LEU A N 1
ATOM 748 C CA . LEU A 1 97 ? 3.213 -7.746 -1.657 1.00 89.88 97 LEU A CA 1
ATOM 749 C C . LEU A 1 97 ? 1.969 -8.619 -1.807 1.00 89.88 97 LEU A C 1
ATOM 751 O O . LEU A 1 97 ? 1.973 -9.790 -1.434 1.00 89.88 97 LEU A O 1
ATOM 755 N N . ASP A 1 98 ? 0.892 -8.050 -2.333 1.00 88.25 98 ASP A N 1
ATOM 756 C CA . ASP A 1 98 ? -0.289 -8.814 -2.726 1.00 88.25 98 ASP A CA 1
ATOM 757 C C . ASP A 1 98 ? -0.057 -9.606 -4.026 1.00 88.25 98 ASP A C 1
ATOM 759 O O . ASP A 1 98 ? 1.019 -9.572 -4.627 1.00 88.25 98 ASP A O 1
ATOM 763 N N . HIS A 1 99 ? -1.061 -10.376 -4.450 1.00 87.25 99 HIS A N 1
ATOM 764 C CA . HIS A 1 99 ? -0.952 -11.241 -5.626 1.00 87.25 99 HIS A CA 1
ATOM 765 C C . HIS A 1 99 ? -0.568 -10.476 -6.903 1.00 87.25 99 HIS A C 1
ATOM 767 O O . HIS A 1 99 ? 0.239 -10.966 -7.691 1.00 87.25 99 HIS A O 1
ATOM 773 N N . GLU A 1 100 ? -1.101 -9.269 -7.088 1.00 90.38 100 GLU A N 1
ATOM 774 C CA . GLU A 1 100 ? -0.834 -8.434 -8.260 1.00 90.38 100 GLU A CA 1
ATOM 775 C C . GLU A 1 100 ? 0.616 -7.939 -8.279 1.00 90.38 100 GLU A C 1
ATOM 777 O O . GLU A 1 100 ? 1.323 -8.146 -9.266 1.00 90.38 100 GLU A O 1
ATOM 782 N N . ALA A 1 101 ? 1.099 -7.380 -7.162 1.00 91.38 101 ALA A N 1
ATOM 783 C CA . ALA A 1 101 ? 2.490 -6.950 -7.043 1.00 91.38 101 ALA A CA 1
ATOM 784 C C . ALA A 1 101 ? 3.464 -8.121 -7.252 1.00 91.38 101 ALA A C 1
ATOM 786 O O . ALA A 1 101 ? 4.437 -7.991 -7.995 1.00 91.38 101 ALA A O 1
ATOM 787 N N . ARG A 1 102 ? 3.182 -9.286 -6.651 1.00 87.38 102 ARG A N 1
ATOM 788 C CA . ARG A 1 102 ? 4.003 -10.498 -6.820 1.00 87.38 102 ARG A CA 1
ATOM 789 C C . ARG A 1 102 ? 4.038 -10.969 -8.269 1.00 87.38 102 ARG A C 1
ATOM 791 O O . ARG A 1 102 ? 5.111 -11.269 -8.783 1.00 87.38 102 ARG A O 1
ATOM 798 N N . SER A 1 103 ? 2.886 -11.008 -8.932 1.00 85.69 103 SER A N 1
ATOM 799 C CA . SER A 1 103 ? 2.790 -11.462 -10.323 1.00 85.69 103 SER A CA 1
ATOM 800 C C . SER A 1 103 ? 3.553 -10.536 -11.265 1.00 85.69 103 SER A C 1
ATOM 802 O O . SER A 1 103 ? 4.281 -11.016 -12.129 1.00 85.69 103 SER A O 1
ATOM 804 N N . ALA A 1 104 ? 3.463 -9.220 -11.059 1.00 89.38 104 ALA A N 1
ATOM 805 C CA . ALA A 1 104 ? 4.204 -8.245 -11.852 1.00 89.38 104 ALA A CA 1
ATOM 806 C C . ALA A 1 104 ? 5.722 -8.321 -11.619 1.00 89.38 104 ALA A C 1
ATOM 808 O O . ALA A 1 104 ? 6.486 -8.257 -12.579 1.00 89.38 104 ALA A O 1
ATOM 809 N N . LEU A 1 105 ? 6.167 -8.514 -10.370 1.00 88.44 105 LEU A N 1
ATOM 810 C CA . LEU A 1 105 ? 7.581 -8.728 -10.034 1.00 88.44 105 LEU A CA 1
ATOM 811 C C . LEU A 1 105 ? 8.139 -10.012 -10.659 1.00 88.44 105 LEU A C 1
ATOM 813 O O . LEU A 1 105 ? 9.288 -10.039 -11.083 1.00 88.44 105 LEU A O 1
ATOM 817 N N . LEU A 1 106 ? 7.344 -11.081 -10.724 1.00 82.88 106 LEU A N 1
ATOM 818 C CA . LEU A 1 106 ? 7.741 -12.319 -11.396 1.00 82.88 106 LEU A CA 1
ATOM 819 C C . LEU A 1 106 ? 7.770 -12.138 -12.916 1.00 82.88 106 LEU A C 1
ATOM 821 O O . LEU A 1 106 ? 8.754 -12.498 -13.555 1.00 82.88 106 LEU A O 1
ATOM 825 N N . ALA A 1 107 ? 6.732 -11.538 -13.502 1.00 80.81 107 ALA A N 1
ATOM 826 C CA . ALA A 1 107 ? 6.664 -11.273 -14.939 1.00 80.81 107 ALA A CA 1
ATOM 827 C C . ALA A 1 107 ? 7.828 -10.392 -15.406 1.00 80.81 107 ALA A C 1
ATOM 829 O O . ALA A 1 107 ? 8.453 -10.677 -16.424 1.00 80.81 107 ALA A O 1
ATOM 830 N N . SER A 1 108 ? 8.199 -9.389 -14.609 1.00 83.81 108 SER A N 1
ATOM 831 C CA . SER A 1 108 ? 9.345 -8.533 -14.895 1.00 83.81 108 SER A CA 1
ATOM 832 C C . SER A 1 108 ? 10.684 -9.260 -14.786 1.00 83.81 108 SER A C 1
ATOM 834 O O . SER A 1 108 ? 11.707 -8.685 -15.123 1.00 83.81 108 SER A O 1
ATOM 836 N N . ARG A 1 109 ? 10.751 -10.522 -14.361 1.00 76.44 109 ARG A N 1
ATOM 837 C CA . ARG A 1 109 ? 11.993 -11.316 -14.369 1.00 76.44 109 ARG A CA 1
ATOM 838 C C . ARG A 1 109 ? 12.123 -12.229 -15.571 1.00 76.44 109 ARG A C 1
ATOM 840 O O . ARG A 1 109 ? 13.243 -12.604 -15.907 1.00 76.44 109 ARG A O 1
ATOM 847 N N . TYR A 1 110 ? 11.010 -12.594 -16.191 1.00 69.56 110 TYR A N 1
ATOM 848 C CA . TYR A 1 110 ? 10.995 -13.577 -17.259 1.00 69.56 110 TYR A CA 1
ATOM 849 C C . TYR A 1 110 ? 11.061 -12.887 -18.614 1.00 69.56 110 TYR A C 1
ATOM 851 O O . TYR A 1 110 ? 10.069 -12.371 -19.117 1.00 69.56 110 TYR A O 1
ATOM 859 N N . VAL A 1 111 ? 12.249 -12.905 -19.218 1.00 62.47 111 VAL A N 1
ATOM 860 C CA . VAL A 1 111 ? 12.428 -12.470 -20.605 1.00 62.47 111 VAL A CA 1
ATOM 861 C C . VAL A 1 111 ? 12.121 -13.654 -21.517 1.00 62.47 111 VAL A C 1
ATOM 863 O O . VAL A 1 111 ? 12.748 -14.709 -21.394 1.00 62.47 111 VAL A O 1
ATOM 866 N N . SER A 1 112 ? 11.162 -13.500 -22.429 1.00 52.84 112 SER A N 1
ATOM 867 C CA . SER A 1 112 ? 10.913 -14.485 -23.482 1.00 52.84 112 SER A CA 1
ATOM 868 C C . SER A 1 112 ? 12.051 -14.448 -24.504 1.00 52.84 112 SER A C 1
ATOM 870 O O . SER A 1 112 ? 12.269 -13.424 -25.152 1.00 52.84 112 SER A O 1
ATOM 872 N N . GLY A 1 113 ? 12.782 -15.553 -24.666 1.00 48.66 113 GLY A N 1
ATOM 873 C CA . GLY A 1 113 ? 13.789 -15.673 -25.723 1.00 48.66 113 GLY A CA 1
ATOM 874 C C . GLY A 1 113 ? 13.198 -15.498 -27.132 1.00 48.66 113 GLY A C 1
ATOM 875 O O . GLY A 1 113 ? 12.078 -15.914 -27.402 1.00 48.66 113 GLY A O 1
ATOM 876 N N . GLN A 1 114 ? 13.980 -14.924 -28.052 1.00 47.22 114 GLN A N 1
ATOM 877 C CA . GLN A 1 114 ? 13.571 -14.577 -29.427 1.00 47.22 114 GLN A CA 1
ATOM 878 C C . GLN A 1 114 ? 13.307 -15.771 -30.377 1.00 47.22 114 GLN A C 1
ATOM 880 O O . GLN A 1 114 ? 13.091 -15.567 -31.568 1.00 47.22 114 GLN A O 1
ATOM 885 N N . HIS A 1 115 ? 13.350 -17.022 -29.909 1.00 48.00 115 HIS A N 1
ATOM 886 C CA . HIS A 1 115 ? 13.223 -18.195 -30.784 1.00 48.00 115 HIS A CA 1
ATOM 887 C C . HIS A 1 115 ? 11.782 -18.720 -30.800 1.00 48.00 115 HIS A C 1
ATOM 889 O O . HIS A 1 115 ? 11.405 -19.533 -29.960 1.00 48.00 115 HIS A O 1
ATOM 895 N N . ALA A 1 116 ? 11.000 -18.275 -31.788 1.00 49.00 116 ALA A N 1
ATOM 896 C CA . ALA A 1 116 ? 9.619 -18.712 -32.021 1.00 49.00 116 ALA A CA 1
ATOM 897 C C . ALA A 1 116 ? 9.483 -20.213 -32.373 1.00 49.00 116 ALA A C 1
ATOM 899 O O . ALA A 1 116 ? 8.405 -20.781 -32.220 1.00 49.00 116 ALA A O 1
ATOM 900 N N . ASP A 1 117 ? 10.573 -20.873 -32.783 1.00 46.47 117 ASP A N 1
ATOM 901 C CA . ASP A 1 117 ? 10.568 -22.268 -33.258 1.00 46.47 117 ASP A CA 1
ATOM 902 C C . ASP A 1 117 ? 10.622 -23.332 -32.149 1.00 46.47 117 ASP A C 1
ATOM 904 O O . ASP A 1 117 ? 10.588 -24.534 -32.423 1.00 46.47 117 ASP A O 1
ATOM 908 N N . ARG A 1 118 ? 10.695 -22.9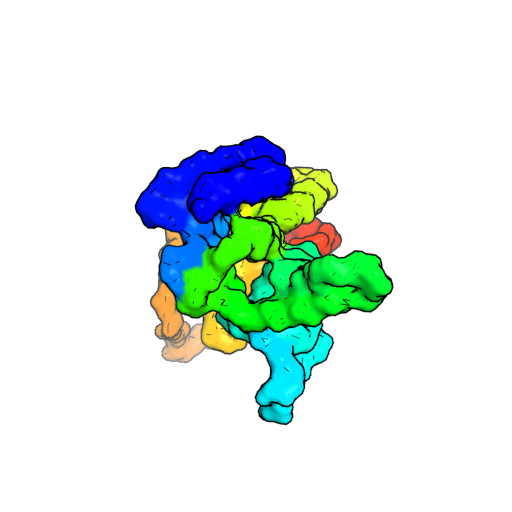33 -30.874 1.00 44.59 118 ARG A N 1
ATOM 909 C CA . ARG A 1 118 ? 10.593 -23.861 -29.741 1.00 44.59 118 ARG A CA 1
ATOM 910 C C . ARG A 1 118 ? 9.518 -23.360 -28.786 1.00 44.59 118 ARG A C 1
ATOM 912 O O . ARG A 1 118 ? 9.683 -22.327 -28.154 1.00 44.59 118 ARG A O 1
ATOM 919 N N . GLN A 1 119 ? 8.447 -24.139 -28.617 1.00 42.47 119 GLN A N 1
ATOM 920 C CA . GLN A 1 119 ? 7.377 -23.892 -27.630 1.00 42.47 119 GLN A CA 1
ATOM 921 C C . GLN A 1 119 ? 7.871 -23.837 -26.169 1.00 42.47 119 GLN A C 1
ATOM 923 O O . GLN A 1 119 ? 7.100 -23.558 -25.256 1.00 42.47 119 GLN A O 1
ATOM 928 N N . THR A 1 120 ? 9.154 -24.088 -25.920 1.00 43.53 120 THR A N 1
ATOM 929 C CA . THR A 1 120 ? 9.806 -23.812 -24.645 1.00 43.53 120 THR A CA 1
ATOM 930 C C . THR A 1 120 ? 10.310 -22.372 -24.647 1.00 43.53 120 THR A C 1
ATOM 932 O O . THR A 1 120 ? 11.376 -22.094 -25.200 1.00 43.53 120 THR A O 1
ATOM 935 N N . ALA A 1 121 ? 9.558 -21.462 -24.023 1.00 41.72 121 ALA A N 1
ATOM 936 C CA . ALA A 1 121 ? 10.031 -20.114 -23.732 1.00 41.72 121 ALA A CA 1
ATOM 937 C C . ALA A 1 121 ? 11.392 -20.211 -23.028 1.00 41.72 121 ALA A C 1
ATOM 939 O O . ALA A 1 121 ? 11.498 -20.744 -21.922 1.00 41.72 121 ALA A O 1
ATOM 940 N N . LEU A 1 122 ? 12.453 -19.748 -23.688 1.00 44.94 122 LEU A N 1
ATOM 941 C CA . LEU A 1 122 ? 13.775 -19.688 -23.081 1.00 44.94 122 LEU A CA 1
ATOM 942 C C . LEU A 1 122 ? 13.732 -18.544 -22.065 1.00 44.94 122 LEU A C 1
ATOM 944 O O . LEU A 1 122 ? 13.873 -17.382 -22.429 1.00 44.94 122 LEU A O 1
ATOM 948 N N . MET A 1 123 ? 13.408 -18.886 -20.818 1.00 53.62 123 MET A N 1
ATOM 949 C CA . MET A 1 123 ? 13.236 -17.944 -19.716 1.00 53.62 123 MET A CA 1
ATOM 950 C C . MET A 1 123 ? 14.614 -17.537 -19.200 1.00 53.62 123 MET A C 1
ATOM 952 O O . MET A 1 123 ? 15.225 -18.250 -18.402 1.00 53.62 123 MET A O 1
ATOM 956 N N . ILE A 1 124 ? 15.114 -16.392 -19.662 1.00 56.03 124 ILE A N 1
ATOM 957 C CA . ILE A 1 124 ? 16.319 -15.798 -19.080 1.00 56.03 124 ILE A CA 1
ATOM 958 C C . ILE A 1 124 ? 15.899 -15.120 -17.778 1.00 56.03 124 ILE A C 1
ATOM 960 O O . ILE A 1 124 ? 15.066 -14.214 -17.785 1.00 56.03 124 ILE A O 1
ATOM 964 N N . ARG A 1 125 ? 16.463 -15.588 -16.661 1.00 65.75 125 ARG A N 1
ATOM 965 C CA . ARG A 1 125 ? 16.289 -14.979 -15.340 1.00 65.75 125 ARG A CA 1
ATOM 966 C C . ARG A 1 125 ? 17.285 -13.836 -15.203 1.00 65.75 125 ARG A C 1
ATOM 968 O O . ARG A 1 125 ? 18.473 -14.072 -15.005 1.00 65.75 125 ARG A O 1
ATOM 975 N N . ASP A 1 126 ? 16.811 -12.603 -15.304 1.00 69.50 126 ASP A N 1
ATOM 976 C CA . ASP A 1 126 ? 17.633 -11.424 -15.029 1.00 69.50 126 ASP A CA 1
ATOM 977 C C . ASP A 1 126 ? 17.519 -11.043 -13.547 1.00 69.50 126 ASP A C 1
ATOM 979 O O . ASP A 1 126 ? 16.547 -10.413 -13.127 1.00 69.50 126 ASP A O 1
ATOM 983 N N . GLY A 1 127 ? 18.512 -11.453 -12.753 1.00 74.12 127 GLY A N 1
ATOM 984 C CA . GLY A 1 127 ? 18.608 -11.185 -11.315 1.00 74.12 127 GLY A CA 1
ATOM 985 C C . GLY A 1 127 ? 19.278 -9.856 -10.942 1.00 74.12 127 GLY A C 1
ATOM 986 O O . GLY A 1 127 ? 19.443 -9.598 -9.752 1.00 74.12 127 GLY A O 1
ATOM 987 N N . ALA A 1 128 ? 19.670 -9.017 -11.911 1.00 86.12 128 ALA A N 1
ATOM 988 C CA . ALA A 1 128 ? 20.471 -7.815 -11.646 1.00 86.12 128 ALA A CA 1
ATOM 989 C C . ALA A 1 128 ? 19.674 -6.679 -10.984 1.00 86.12 128 ALA A C 1
ATOM 991 O O . ALA A 1 128 ? 20.243 -5.859 -10.260 1.00 86.12 128 ALA A O 1
ATOM 992 N N . TRP A 1 129 ? 18.361 -6.636 -11.222 1.00 90.56 129 TRP A N 1
ATOM 993 C CA . TRP A 1 129 ? 17.484 -5.619 -10.647 1.00 90.56 129 TRP A CA 1
ATOM 994 C C . TRP A 1 129 ? 17.157 -5.888 -9.178 1.00 90.56 129 TRP A C 1
ATOM 996 O O . TRP A 1 129 ? 16.857 -7.021 -8.796 1.00 90.56 129 TRP A O 1
ATOM 1006 N N . VAL A 1 130 ? 17.151 -4.834 -8.372 1.00 92.69 130 VAL A N 1
ATOM 1007 C CA . VAL A 1 130 ? 16.690 -4.814 -6.981 1.00 92.69 130 VAL A CA 1
ATOM 1008 C C . VAL A 1 130 ? 15.518 -3.849 -6.893 1.00 92.69 130 VAL A C 1
ATOM 1010 O O . VAL A 1 130 ? 15.638 -2.721 -7.371 1.00 92.69 130 VAL A O 1
ATOM 1013 N N . HIS A 1 131 ? 14.404 -4.284 -6.303 1.00 94.81 131 HIS A N 1
ATOM 1014 C CA . HIS A 1 131 ? 13.282 -3.394 -6.009 1.00 94.81 131 HIS A CA 1
ATOM 1015 C C . HIS A 1 131 ? 13.337 -2.937 -4.554 1.00 94.81 131 HIS A C 1
ATOM 1017 O O . HIS A 1 131 ? 13.599 -3.746 -3.669 1.00 94.81 131 HIS A O 1
ATOM 1023 N N . GLU A 1 132 ? 13.063 -1.665 -4.304 1.00 96.31 132 GLU A N 1
ATOM 1024 C CA . GLU A 1 132 ? 13.065 -1.066 -2.972 1.00 96.31 132 GLU A CA 1
ATOM 1025 C C . GLU A 1 132 ? 11.833 -0.177 -2.805 1.00 96.31 132 GLU A C 1
ATOM 1027 O O . GLU A 1 132 ? 11.507 0.597 -3.700 1.00 96.31 132 GLU A O 1
ATOM 1032 N N . VAL A 1 133 ? 11.166 -0.259 -1.661 1.00 96.56 133 VAL A N 1
ATOM 1033 C CA . VAL A 1 133 ? 10.221 0.740 -1.166 1.00 96.56 133 VAL A CA 1
ATOM 1034 C C . VAL A 1 133 ? 10.927 1.461 -0.036 1.00 96.56 133 VAL A C 1
ATOM 1036 O O . VAL A 1 133 ? 11.291 0.826 0.947 1.00 96.56 133 VAL A O 1
ATOM 1039 N N . THR A 1 134 ? 11.172 2.754 -0.195 1.00 93.38 134 THR A N 1
ATOM 1040 C CA . THR A 1 134 ? 11.801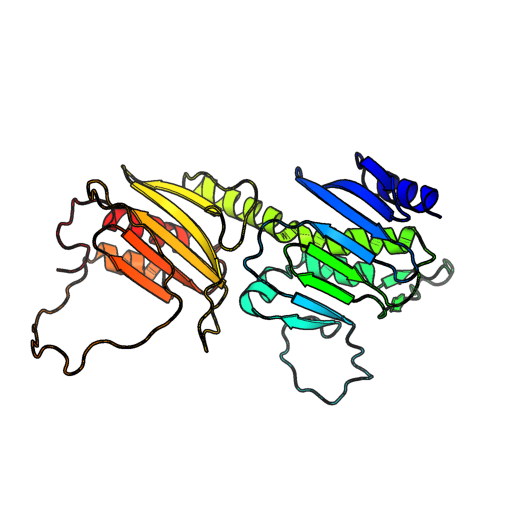 3.598 0.827 1.00 93.38 134 THR A CA 1
ATOM 1041 C C . THR A 1 134 ? 11.534 5.059 0.501 1.00 93.38 134 THR A C 1
ATOM 1043 O O . THR A 1 134 ? 11.424 5.411 -0.672 1.00 93.38 134 THR A O 1
ATOM 1046 N N . ASN A 1 135 ? 11.479 5.927 1.515 1.00 91.38 135 ASN A N 1
ATOM 1047 C CA . ASN A 1 135 ? 11.308 7.377 1.337 1.00 91.38 135 ASN A CA 1
ATOM 1048 C C . ASN A 1 135 ? 10.131 7.742 0.414 1.00 91.38 135 ASN A C 1
ATOM 1050 O O . ASN A 1 135 ? 10.272 8.585 -0.472 1.00 91.38 135 ASN A O 1
ATOM 1054 N N . ASP A 1 136 ? 8.995 7.063 0.592 1.00 93.38 136 ASP A N 1
ATOM 1055 C CA . ASP A 1 136 ? 7.788 7.252 -0.219 1.00 93.38 136 ASP A CA 1
ATOM 1056 C C . ASP A 1 136 ? 8.032 7.082 -1.730 1.00 93.38 136 ASP A C 1
ATOM 1058 O O . ASP A 1 136 ? 7.418 7.740 -2.571 1.00 93.38 136 ASP A O 1
ATOM 1062 N N . GLU A 1 137 ? 8.921 6.164 -2.101 1.00 96.31 137 GLU A N 1
ATOM 1063 C CA . GLU A 1 137 ? 9.206 5.819 -3.487 1.00 96.31 137 GLU A CA 1
ATOM 1064 C C . GLU A 1 137 ? 9.358 4.303 -3.639 1.00 96.31 137 GLU A C 1
ATOM 1066 O O . GLU A 1 137 ? 9.978 3.638 -2.809 1.00 96.31 137 GLU A O 1
ATOM 1071 N N . VAL A 1 138 ? 8.804 3.753 -4.721 1.00 97.94 138 VAL A N 1
ATOM 1072 C CA . VAL A 1 138 ? 9.190 2.433 -5.225 1.00 97.94 138 VAL A CA 1
ATOM 1073 C C . VAL A 1 138 ? 10.286 2.634 -6.253 1.00 97.94 138 VAL A C 1
ATOM 1075 O O . VAL A 1 138 ? 10.067 3.301 -7.262 1.00 97.94 138 VAL A O 1
ATOM 1078 N N . THR A 1 139 ? 11.441 2.019 -6.049 1.00 97.69 139 THR A N 1
ATOM 1079 C CA . THR A 1 139 ? 12.530 2.024 -7.022 1.00 97.69 139 THR A CA 1
ATOM 1080 C C . THR A 1 139 ? 12.863 0.620 -7.493 1.00 97.69 139 THR A C 1
ATOM 1082 O O . THR A 1 139 ? 12.758 -0.333 -6.735 1.00 97.69 139 THR A O 1
ATOM 1085 N N . ALA A 1 140 ? 13.252 0.487 -8.754 1.00 96.88 140 ALA A N 1
ATOM 1086 C CA . ALA A 1 140 ? 13.913 -0.677 -9.319 1.00 96.88 140 ALA A CA 1
ATOM 1087 C C . ALA A 1 140 ? 15.270 -0.205 -9.831 1.00 96.88 140 ALA A C 1
ATOM 1089 O O . ALA A 1 140 ? 15.322 0.745 -10.613 1.00 96.88 140 ALA A O 1
ATOM 1090 N N . ARG A 1 141 ? 16.365 -0.822 -9.390 1.00 95.44 141 ARG A N 1
ATOM 1091 C CA . ARG A 1 141 ? 17.724 -0.411 -9.769 1.00 95.44 141 ARG A CA 1
ATOM 1092 C C . ARG A 1 141 ? 18.570 -1.603 -10.183 1.00 95.44 141 ARG A C 1
ATOM 1094 O O . ARG A 1 141 ? 18.500 -2.650 -9.544 1.00 95.44 141 ARG A O 1
ATOM 1101 N N . ARG A 1 142 ? 19.420 -1.420 -11.190 1.00 92.94 142 ARG A N 1
ATOM 1102 C CA . ARG A 1 142 ? 20.545 -2.314 -11.510 1.00 92.94 142 ARG A CA 1
ATOM 1103 C C . ARG A 1 142 ? 21.850 -1.514 -11.493 1.00 92.94 142 ARG A C 1
ATOM 1105 O O . ARG A 1 142 ? 21.838 -0.288 -11.566 1.00 92.94 142 ARG A O 1
ATOM 1112 N N . ARG A 1 143 ? 22.984 -2.199 -11.324 1.00 91.94 143 ARG A N 1
ATOM 1113 C CA . ARG A 1 143 ? 24.296 -1.547 -11.118 1.00 91.94 143 ARG A CA 1
ATOM 1114 C C . ARG A 1 143 ? 24.870 -0.902 -12.379 1.00 91.94 143 ARG A C 1
ATOM 1116 O O . ARG A 1 143 ? 25.717 -0.024 -12.278 1.00 91.94 143 ARG A O 1
ATOM 1123 N N . ASP A 1 144 ? 24.438 -1.375 -13.531 1.00 92.94 144 ASP A N 1
ATOM 1124 C CA . ASP A 1 144 ? 24.929 -1.044 -14.860 1.00 92.94 144 ASP A CA 1
ATOM 1125 C C . ASP A 1 144 ? 23.819 -0.435 -15.729 1.00 92.94 144 ASP A C 1
ATOM 1127 O O . ASP A 1 144 ? 22.666 -0.311 -15.310 1.00 92.94 144 ASP A O 1
ATOM 1131 N N . ALA A 1 145 ? 24.170 -0.011 -16.940 1.00 92.81 145 ALA A N 1
ATOM 1132 C CA . ALA A 1 145 ? 23.204 0.532 -17.881 1.00 92.81 145 ALA A CA 1
ATOM 1133 C C . ALA A 1 145 ? 22.242 -0.557 -18.393 1.00 92.81 145 ALA A C 1
ATOM 1135 O O . ALA A 1 145 ? 22.623 -1.711 -18.585 1.00 92.81 145 ALA A O 1
ATOM 1136 N N . GLU A 1 146 ? 21.001 -0.166 -18.665 1.00 92.19 146 GLU A N 1
ATOM 1137 C CA . GLU A 1 146 ? 19.999 -0.983 -19.340 1.00 92.19 146 GLU A CA 1
ATOM 1138 C C . GLU A 1 146 ? 19.891 -0.519 -20.797 1.00 92.19 146 GLU A C 1
ATOM 1140 O O . GLU A 1 146 ? 19.393 0.581 -21.037 1.00 92.19 146 GLU A O 1
ATOM 1145 N N . PRO A 1 147 ? 20.336 -1.313 -21.785 1.00 89.69 147 PRO A N 1
ATOM 1146 C CA . PRO A 1 147 ? 20.212 -0.933 -23.190 1.00 89.69 147 PRO A CA 1
ATOM 1147 C C . PRO A 1 147 ? 18.782 -1.071 -23.741 1.00 89.69 147 PRO A C 1
ATOM 1149 O O . PRO A 1 147 ? 18.471 -0.457 -24.763 1.00 89.69 147 PRO A O 1
ATOM 1152 N N . SER A 1 148 ? 17.910 -1.867 -23.111 1.00 89.81 148 SER A N 1
ATOM 1153 C CA . SER A 1 148 ? 16.571 -2.168 -23.628 1.00 89.81 148 SER A CA 1
ATOM 1154 C C . SER A 1 148 ? 15.486 -1.260 -23.040 1.00 89.81 148 SER A C 1
ATOM 1156 O O . SER A 1 148 ? 15.175 -1.302 -21.850 1.00 89.81 148 SER A O 1
ATOM 1158 N N . ALA A 1 149 ? 14.840 -0.470 -23.904 1.00 90.88 149 ALA A N 1
ATOM 1159 C CA . ALA A 1 149 ? 13.674 0.334 -23.530 1.00 90.88 149 ALA A CA 1
ATOM 1160 C C . ALA A 1 149 ? 12.475 -0.538 -23.107 1.00 90.88 149 ALA A C 1
ATOM 1162 O O . ALA A 1 149 ? 11.755 -0.180 -22.175 1.00 90.88 149 ALA A O 1
ATOM 1163 N N . ASP A 1 150 ? 12.302 -1.708 -23.725 1.00 87.62 150 ASP A N 1
ATOM 1164 C CA . ASP A 1 150 ? 11.245 -2.657 -23.355 1.00 87.62 150 ASP A CA 1
ATOM 1165 C C . ASP A 1 150 ? 11.470 -3.200 -21.944 1.00 87.62 150 ASP A C 1
ATOM 1167 O O . ASP A 1 150 ? 10.538 -3.275 -21.140 1.00 87.62 150 ASP A O 1
ATOM 1171 N N . ARG A 1 151 ? 12.736 -3.476 -21.603 1.00 88.50 151 ARG A N 1
ATOM 1172 C CA . ARG A 1 151 ? 13.130 -3.932 -20.269 1.00 88.50 151 ARG A CA 1
ATOM 1173 C C . ARG A 1 151 ? 12.874 -2.870 -19.204 1.00 88.50 151 ARG A C 1
ATOM 1175 O O . ARG A 1 151 ? 12.363 -3.188 -18.131 1.00 88.50 151 ARG A O 1
ATOM 1182 N N . MET A 1 152 ? 13.153 -1.604 -19.516 1.00 93.44 152 MET A N 1
ATOM 1183 C CA . MET A 1 152 ? 12.758 -0.475 -18.667 1.00 93.44 152 MET A CA 1
ATOM 1184 C C . MET A 1 152 ? 11.234 -0.401 -18.490 1.00 93.44 152 MET A C 1
ATOM 1186 O O . MET A 1 152 ? 10.758 -0.120 -17.391 1.00 93.44 152 MET A O 1
ATOM 1190 N N . GLY A 1 153 ? 10.465 -0.696 -19.543 1.00 92.12 153 GLY A N 1
ATOM 1191 C CA . GLY A 1 153 ? 9.005 -0.794 -19.496 1.00 92.12 153 GLY A CA 1
ATOM 1192 C C . GLY A 1 153 ? 8.494 -1.914 -18.581 1.00 92.12 153 GLY A C 1
ATOM 1193 O O . GLY A 1 153 ? 7.532 -1.701 -17.840 1.00 92.12 153 GLY A O 1
ATOM 1194 N N . ASP A 1 154 ? 9.153 -3.076 -18.576 1.00 91.06 154 ASP A N 1
ATOM 1195 C CA . ASP A 1 154 ? 8.845 -4.182 -17.656 1.00 91.06 154 ASP A CA 1
ATOM 1196 C C . ASP A 1 154 ? 9.138 -3.808 -16.200 1.00 91.06 154 ASP A C 1
ATOM 1198 O O . ASP A 1 154 ? 8.328 -4.077 -15.309 1.00 91.06 154 ASP A O 1
ATOM 1202 N N . MET A 1 155 ? 10.273 -3.145 -15.951 1.00 94.31 155 MET A N 1
ATOM 1203 C CA . MET A 1 155 ? 10.621 -2.647 -14.616 1.00 94.31 155 MET A CA 1
ATOM 1204 C C . MET A 1 155 ? 9.626 -1.595 -14.136 1.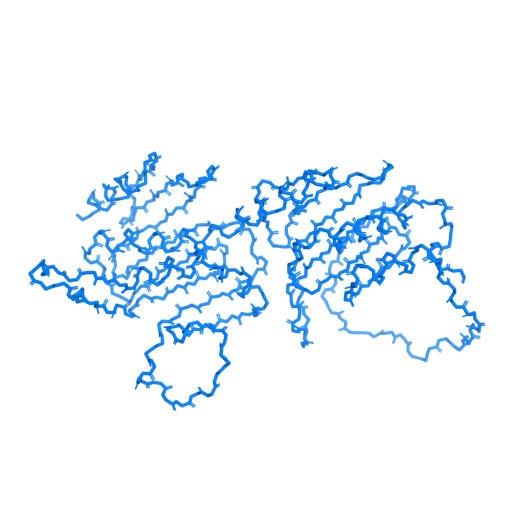00 94.31 155 MET A C 1
ATOM 1206 O O . MET A 1 155 ? 9.210 -1.617 -12.980 1.00 94.31 155 MET A O 1
ATOM 1210 N N . LEU A 1 156 ? 9.191 -0.708 -15.031 1.00 96.50 156 LEU A N 1
ATOM 1211 C CA . LEU A 1 156 ? 8.144 0.267 -14.753 1.00 96.50 156 LEU A CA 1
ATOM 1212 C C . LEU A 1 156 ? 6.810 -0.392 -14.414 1.00 96.50 156 LEU A C 1
ATOM 1214 O O . LEU A 1 156 ? 6.183 0.015 -13.442 1.00 96.50 156 LEU A O 1
ATOM 1218 N N . MET A 1 157 ? 6.409 -1.437 -15.136 1.00 94.62 157 MET A N 1
ATOM 1219 C CA . MET A 1 157 ? 5.187 -2.188 -14.831 1.00 94.62 157 MET A CA 1
ATOM 1220 C C . MET A 1 157 ? 5.240 -2.824 -13.437 1.00 94.62 157 MET A C 1
ATOM 1222 O O . MET A 1 157 ? 4.289 -2.698 -12.661 1.00 94.62 157 MET A O 1
ATOM 1226 N N . ALA A 1 158 ? 6.355 -3.472 -13.091 1.00 94.19 158 ALA A N 1
ATOM 1227 C CA . ALA A 1 158 ? 6.539 -4.049 -11.762 1.00 94.19 158 ALA A CA 1
ATOM 1228 C C . ALA A 1 158 ? 6.523 -2.976 -10.667 1.00 94.19 158 ALA A C 1
ATOM 1230 O O . ALA A 1 158 ? 5.791 -3.112 -9.686 1.00 94.19 158 ALA A O 1
ATOM 1231 N N . SER A 1 159 ? 7.263 -1.881 -10.855 1.00 97.44 159 SER A N 1
ATOM 1232 C CA . SER A 1 159 ? 7.308 -0.776 -9.894 1.00 97.44 159 SER A CA 1
ATOM 1233 C C . SER A 1 159 ? 5.946 -0.102 -9.715 1.00 97.44 159 SER A C 1
ATOM 1235 O O . SER A 1 159 ? 5.559 0.169 -8.583 1.00 97.44 159 SER A O 1
ATOM 1237 N N . LEU A 1 160 ? 5.174 0.100 -10.790 1.00 97.12 160 LEU A N 1
ATOM 1238 C CA . LEU A 1 160 ? 3.796 0.602 -10.717 1.00 97.12 160 LEU A CA 1
ATOM 1239 C C . LEU A 1 160 ? 2.874 -0.369 -9.973 1.00 97.12 160 LEU A C 1
ATOM 1241 O O . LEU A 1 160 ? 2.055 0.067 -9.173 1.00 97.12 160 LEU A O 1
ATOM 1245 N N . SER A 1 161 ? 3.033 -1.679 -10.168 1.00 95.56 161 SER A N 1
ATOM 1246 C CA . SER A 1 161 ? 2.211 -2.690 -9.483 1.00 95.56 161 SER A CA 1
ATOM 1247 C C . SER A 1 161 ? 2.483 -2.727 -7.977 1.00 95.56 161 SER A C 1
ATOM 1249 O O . SER A 1 161 ? 1.550 -2.840 -7.177 1.00 95.56 161 SER A O 1
ATOM 1251 N N . VAL A 1 162 ? 3.746 -2.568 -7.568 1.00 95.50 162 VAL A N 1
ATOM 1252 C CA . VAL A 1 162 ? 4.128 -2.392 -6.156 1.00 95.50 162 VAL A CA 1
ATOM 1253 C C . VAL A 1 162 ? 3.625 -1.043 -5.626 1.00 95.50 162 VAL A C 1
ATOM 1255 O O . VAL A 1 162 ? 3.097 -0.978 -4.515 1.00 95.50 162 VAL A O 1
ATOM 1258 N N . ALA A 1 163 ? 3.713 0.022 -6.430 1.00 95.88 163 ALA A N 1
ATOM 1259 C CA . ALA A 1 163 ? 3.231 1.355 -6.069 1.00 95.88 163 ALA A CA 1
ATOM 1260 C C . ALA A 1 163 ? 1.698 1.473 -6.029 1.00 95.88 163 ALA A C 1
ATOM 1262 O O . ALA A 1 163 ? 1.149 2.365 -5.383 1.00 95.88 163 ALA A O 1
ATOM 1263 N N . GLY A 1 164 ? 1.001 0.549 -6.688 1.00 94.25 164 GLY A N 1
ATOM 1264 C CA . GLY A 1 164 ? -0.453 0.448 -6.753 1.00 94.25 164 GLY A CA 1
ATOM 1265 C C . GLY A 1 164 ? -1.117 0.084 -5.430 1.00 94.25 164 GLY A C 1
ATOM 1266 O O . GLY A 1 164 ? -2.323 0.285 -5.266 1.00 94.25 164 GLY A O 1
ATOM 1267 N N . ARG A 1 165 ? -0.352 -0.425 -4.456 1.00 92.25 165 ARG A N 1
ATOM 1268 C CA . ARG A 1 165 ? -0.930 -0.996 -3.239 1.00 92.25 165 ARG A CA 1
ATOM 1269 C C . ARG A 1 165 ? -1.860 -0.048 -2.470 1.00 92.25 165 ARG A C 1
ATOM 1271 O O . ARG A 1 165 ? -2.971 -0.478 -2.148 1.00 92.25 165 ARG A O 1
ATOM 1278 N N . PRO A 1 166 ? -1.497 1.222 -2.211 1.00 91.81 166 PRO A N 1
ATOM 1279 C CA . PRO A 1 166 ? -2.378 2.141 -1.495 1.00 91.81 166 PRO A CA 1
ATOM 1280 C C . PRO A 1 166 ? -3.726 2.379 -2.190 1.00 91.81 166 PRO A C 1
ATOM 1282 O O . PRO A 1 166 ? -4.738 2.594 -1.520 1.00 91.81 166 PRO A O 1
ATOM 1285 N N . GLN A 1 167 ? -3.756 2.306 -3.524 1.00 91.50 167 GLN A N 1
ATOM 1286 C CA . GLN A 1 167 ? -4.979 2.439 -4.314 1.00 91.50 167 GLN A CA 1
ATOM 1287 C C . GLN A 1 167 ? -5.836 1.173 -4.242 1.00 91.50 167 GLN A C 1
ATOM 1289 O O . GLN A 1 167 ? -7.055 1.246 -4.077 1.00 91.50 167 GLN A O 1
ATOM 1294 N N . ARG A 1 168 ? -5.205 -0.005 -4.295 1.00 90.50 168 ARG A N 1
ATOM 1295 C CA . ARG A 1 168 ? -5.909 -1.285 -4.132 1.00 90.50 168 ARG A CA 1
ATOM 1296 C C . ARG A 1 168 ? -6.532 -1.423 -2.748 1.00 90.50 168 ARG A C 1
ATOM 1298 O O . ARG A 1 168 ? -7.668 -1.883 -2.639 1.00 90.50 168 ARG A O 1
ATOM 1305 N N . TRP A 1 169 ? -5.858 -0.954 -1.698 1.00 89.75 169 TRP A N 1
ATOM 1306 C CA . TRP A 1 169 ? -6.493 -0.867 -0.386 1.00 89.75 169 TRP A CA 1
ATOM 1307 C C . TRP A 1 169 ? -7.669 0.104 -0.365 1.00 89.75 169 TRP A C 1
ATOM 1309 O O . TRP A 1 169 ? -8.722 -0.256 0.151 1.00 89.75 169 TRP A O 1
ATOM 1319 N N . ALA A 1 170 ? -7.531 1.300 -0.945 1.00 89.62 170 ALA A N 1
ATOM 1320 C CA . ALA A 1 170 ? -8.631 2.263 -1.007 1.00 89.62 170 ALA A CA 1
ATOM 1321 C C . ALA A 1 170 ? -9.881 1.659 -1.669 1.00 89.62 170 ALA A C 1
ATOM 1323 O O . ALA A 1 170 ? -10.990 1.818 -1.162 1.00 89.62 170 ALA A O 1
ATOM 1324 N N . ARG A 1 171 ? -9.706 0.870 -2.740 1.00 89.38 171 ARG A N 1
ATOM 1325 C CA . ARG A 1 171 ? -10.796 0.113 -3.382 1.00 89.38 171 ARG A CA 1
ATOM 1326 C C . ARG A 1 171 ? -11.443 -0.906 -2.438 1.00 89.38 171 ARG A C 1
ATOM 1328 O O . ARG A 1 171 ? -12.669 -0.967 -2.369 1.00 89.38 171 ARG A O 1
ATOM 1335 N N . ALA A 1 172 ? -10.650 -1.665 -1.682 1.00 87.69 172 ALA A N 1
ATOM 1336 C CA . ALA A 1 172 ? -11.175 -2.611 -0.694 1.00 87.69 172 ALA A CA 1
ATOM 1337 C C . ALA A 1 172 ? -11.968 -1.897 0.417 1.00 87.69 172 ALA A C 1
ATOM 1339 O O . ALA A 1 172 ? -13.096 -2.283 0.729 1.00 87.69 172 ALA A O 1
ATOM 1340 N N . PHE A 1 173 ? -11.436 -0.793 0.949 1.00 88.31 173 PHE A N 1
ATOM 1341 C CA . PHE A 1 173 ? -12.137 0.036 1.931 1.00 88.31 173 PHE A CA 1
ATOM 1342 C C . PHE A 1 173 ? -13.373 0.724 1.354 1.00 88.31 173 PHE A C 1
ATOM 1344 O O . PHE A 1 173 ? -14.319 0.964 2.095 1.00 88.31 173 PHE A O 1
ATOM 1351 N N . ALA A 1 174 ? -13.428 0.998 0.050 1.00 90.31 174 ALA A N 1
ATOM 1352 C CA . ALA A 1 174 ? -14.629 1.530 -0.584 1.00 90.31 174 ALA A CA 1
ATOM 1353 C C . ALA A 1 174 ? -15.780 0.519 -0.632 1.00 90.31 174 ALA A C 1
ATOM 1355 O O . ALA A 1 174 ? -16.942 0.906 -0.493 1.00 90.31 174 ALA A O 1
ATOM 1356 N N . ILE A 1 175 ? -15.479 -0.775 -0.775 1.00 90.12 175 ILE A N 1
ATOM 1357 C CA . ILE A 1 175 ? -16.484 -1.839 -0.652 1.00 90.12 175 ILE A CA 1
ATOM 1358 C C . ILE A 1 175 ? -17.027 -1.859 0.781 1.00 90.12 175 ILE A C 1
ATOM 1360 O O . ILE A 1 175 ? -18.233 -1.704 0.971 1.00 90.12 175 ILE A O 1
ATOM 1364 N N . LEU A 1 176 ? -16.133 -1.922 1.774 1.00 88.19 176 LEU A N 1
ATOM 1365 C CA . LEU A 1 176 ? -16.504 -1.898 3.193 1.00 88.19 176 LEU A CA 1
ATOM 1366 C C . LEU A 1 176 ? -17.260 -0.623 3.578 1.00 88.19 176 LEU A C 1
ATOM 1368 O O . LEU A 1 176 ? -18.240 -0.683 4.310 1.00 88.19 176 LEU A O 1
ATOM 1372 N N . GLY A 1 177 ? -16.848 0.530 3.055 1.00 88.62 177 GLY A N 1
ATOM 1373 C CA . GLY A 1 177 ? -17.500 1.810 3.299 1.00 88.62 177 GLY A CA 1
ATOM 1374 C C . GLY A 1 177 ? -18.947 1.814 2.826 1.00 88.62 177 GLY A C 1
ATOM 1375 O O . GLY A 1 177 ? -19.826 2.184 3.593 1.00 88.62 177 GLY A O 1
ATOM 1376 N N . ARG A 1 178 ? -19.238 1.308 1.620 1.00 90.69 178 ARG A N 1
ATOM 1377 C CA . ARG A 1 178 ? -20.630 1.179 1.145 1.00 90.69 178 ARG A CA 1
ATOM 1378 C C . ARG A 1 178 ? -21.463 0.270 2.043 1.00 90.69 178 ARG A C 1
ATOM 1380 O O . ARG A 1 178 ? -22.604 0.591 2.356 1.00 90.69 178 ARG A O 1
ATOM 1387 N N . GLU A 1 179 ? -20.883 -0.841 2.475 1.00 90.19 179 GLU A N 1
ATOM 1388 C CA . GLU A 1 179 ? -21.545 -1.823 3.333 1.00 90.19 179 GLU A CA 1
ATOM 1389 C C . GLU A 1 179 ? -21.801 -1.324 4.757 1.00 90.19 179 GLU A C 1
ATOM 1391 O O . GLU A 1 179 ? -22.795 -1.695 5.382 1.00 90.19 179 GLU A O 1
ATOM 1396 N N . LEU A 1 180 ? -20.906 -0.477 5.259 1.00 89.69 180 LEU A N 1
ATOM 1397 C CA . LEU A 1 180 ? -20.959 0.116 6.587 1.00 89.69 180 LEU A CA 1
ATOM 1398 C C . LEU A 1 180 ? -21.549 1.535 6.558 1.00 89.69 180 LEU A C 1
ATOM 1400 O O . LEU A 1 180 ? -21.552 2.198 7.589 1.00 89.69 180 LEU A O 1
ATOM 1404 N N . GLY A 1 181 ? -22.051 2.033 5.425 1.00 90.38 181 GLY A N 1
ATOM 1405 C CA . GLY A 1 181 ? -22.597 3.392 5.318 1.00 90.38 181 GLY A CA 1
ATOM 1406 C C . GLY A 1 181 ? -21.590 4.487 5.696 1.00 90.38 181 GLY A C 1
ATOM 1407 O O . GLY A 1 181 ? -21.915 5.385 6.469 1.00 90.38 181 GLY A O 1
ATOM 1408 N N . GLY A 1 182 ? -20.353 4.369 5.216 1.00 90.25 182 GLY A N 1
ATOM 1409 C CA . GLY A 1 182 ? -19.249 5.290 5.462 1.00 90.25 182 GLY A CA 1
ATOM 1410 C C . GLY A 1 182 ? -18.584 5.814 4.189 1.00 90.25 182 GLY A C 1
ATOM 1411 O O . GLY A 1 182 ? -18.823 5.336 3.080 1.00 90.25 182 GLY A O 1
ATOM 1412 N N . GLU A 1 183 ? -17.710 6.795 4.375 1.00 92.44 183 GLU A N 1
ATOM 1413 C CA . GLU A 1 183 ? -16.951 7.489 3.342 1.00 92.44 183 GLU A CA 1
ATOM 1414 C C . GLU A 1 183 ? -15.502 6.973 3.297 1.00 92.44 183 GLU A C 1
ATOM 1416 O O . GLU A 1 183 ? -14.716 7.237 4.217 1.00 92.44 183 GLU A O 1
ATOM 1421 N N . PRO A 1 184 ? -15.120 6.216 2.255 1.00 91.69 184 PRO A N 1
ATOM 1422 C CA . PRO A 1 184 ? -13.765 5.699 2.108 1.00 91.69 184 PRO A CA 1
ATOM 1423 C C . PRO A 1 184 ? -12.796 6.773 1.598 1.00 91.69 184 PRO A C 1
ATOM 1425 O O . PRO A 1 184 ? -13.165 7.671 0.835 1.00 91.69 184 PRO A O 1
ATOM 1428 N N . ALA A 1 185 ? -11.518 6.638 1.946 1.00 88.75 185 ALA A N 1
ATOM 1429 C CA . ALA A 1 185 ? -10.460 7.415 1.316 1.00 88.75 185 ALA A CA 1
ATOM 1430 C C . ALA A 1 185 ? -10.296 7.021 -0.158 1.00 88.75 185 ALA A C 1
ATOM 1432 O O . ALA A 1 185 ? -10.385 5.850 -0.519 1.00 88.75 185 ALA A O 1
ATOM 1433 N N . ARG A 1 186 ? -9.982 7.999 -1.017 1.00 85.69 186 ARG A N 1
ATOM 1434 C CA . ARG A 1 186 ? -9.661 7.737 -2.433 1.00 85.69 186 ARG A CA 1
ATOM 1435 C C . ARG A 1 186 ? -8.315 7.040 -2.622 1.00 85.69 186 ARG A C 1
ATOM 1437 O O . ARG A 1 186 ? -8.137 6.363 -3.622 1.00 85.69 186 ARG A O 1
ATOM 1444 N N . ARG A 1 187 ? -7.397 7.243 -1.674 1.00 85.19 187 ARG A N 1
ATOM 1445 C CA . ARG A 1 187 ? -6.050 6.673 -1.609 1.00 85.19 187 ARG A CA 1
ATOM 1446 C C . ARG A 1 187 ? -5.656 6.549 -0.142 1.00 85.19 187 ARG A C 1
ATOM 1448 O O . ARG A 1 187 ? -5.934 7.466 0.629 1.00 85.19 187 ARG A O 1
ATOM 1455 N N . ILE A 1 188 ? -5.015 5.446 0.230 1.00 88.25 188 ILE A N 1
ATOM 1456 C CA . ILE A 1 188 ? -4.556 5.225 1.606 1.00 88.25 188 ILE A CA 1
ATOM 1457 C C . ILE A 1 188 ? -3.147 5.790 1.814 1.00 88.25 188 ILE A C 1
ATOM 1459 O O . ILE A 1 188 ? -2.302 5.722 0.929 1.00 88.25 188 ILE A O 1
ATOM 1463 N N . GLU A 1 189 ? -2.901 6.338 2.998 1.00 87.19 189 GLU A N 1
ATOM 1464 C CA . GLU A 1 189 ? -1.584 6.728 3.509 1.00 87.19 189 GLU A CA 1
ATOM 1465 C C . GLU A 1 189 ? -1.357 5.948 4.809 1.00 87.19 189 GLU A C 1
ATOM 1467 O O . GLU A 1 189 ? -2.229 5.964 5.681 1.00 87.19 189 GLU A O 1
ATOM 1472 N N . VAL A 1 190 ? -0.224 5.252 4.949 1.00 84.06 190 VAL A N 1
ATOM 1473 C CA . VAL A 1 190 ? 0.108 4.602 6.230 1.00 84.06 190 VAL A CA 1
ATOM 1474 C C . VAL A 1 190 ? 0.518 5.700 7.205 1.00 84.06 190 VAL A C 1
ATOM 1476 O O . VAL A 1 190 ? 1.284 6.585 6.839 1.00 84.06 190 VAL A O 1
ATOM 1479 N N . GLY A 1 191 ? -0.067 5.704 8.405 1.00 80.00 191 GLY A N 1
ATOM 1480 C CA . GLY A 1 191 ? 0.144 6.775 9.389 1.00 80.00 191 GLY A CA 1
ATOM 1481 C C . GLY A 1 191 ? -0.481 8.124 8.996 1.00 80.00 191 GLY A C 1
ATOM 1482 O O . GLY A 1 191 ? -0.339 9.102 9.725 1.00 80.00 191 GLY A O 1
ATOM 1483 N N . GLY A 1 192 ? -1.183 8.190 7.859 1.00 83.38 192 GLY A N 1
ATOM 1484 C CA . GLY A 1 192 ? -1.786 9.411 7.332 1.00 83.38 192 GLY A CA 1
ATOM 1485 C C . GLY A 1 192 ? -3.287 9.522 7.606 1.00 83.38 192 GLY A C 1
ATOM 1486 O O . GLY A 1 192 ? -3.794 9.204 8.686 1.00 83.38 192 GLY A O 1
ATOM 1487 N N . LYS A 1 193 ? -4.023 10.026 6.609 1.00 86.81 193 LYS A N 1
ATOM 1488 C CA . LYS A 1 193 ? -5.473 10.263 6.715 1.00 86.81 193 LYS A CA 1
ATOM 1489 C C . LYS A 1 193 ? -6.264 8.965 6.974 1.00 86.81 193 LYS A C 1
ATOM 1491 O O . LYS A 1 193 ? -5.829 7.896 6.549 1.00 86.81 193 LYS A O 1
ATOM 1496 N N . PRO A 1 194 ? -7.455 9.051 7.608 1.00 86.88 194 PRO A N 1
ATOM 1497 C CA . PRO A 1 194 ? -8.306 7.883 7.819 1.00 86.88 194 PRO A CA 1
ATOM 1498 C C . PRO A 1 194 ? -8.620 7.174 6.498 1.00 86.88 194 PRO A C 1
ATOM 1500 O O . PRO A 1 194 ? -9.001 7.824 5.526 1.00 86.88 194 PRO A O 1
ATOM 1503 N N . ALA A 1 195 ? -8.510 5.848 6.496 1.00 90.31 195 ALA A N 1
ATOM 1504 C CA . ALA A 1 195 ? -8.894 4.967 5.398 1.00 90.31 195 ALA A CA 1
ATOM 1505 C C . ALA A 1 195 ? -10.416 4.928 5.188 1.00 90.31 195 ALA A C 1
ATOM 1507 O O . ALA A 1 195 ? -10.885 4.796 4.057 1.00 90.31 195 ALA A O 1
ATOM 1508 N N . LEU A 1 196 ? -11.184 5.048 6.272 1.00 93.06 196 LEU A N 1
ATOM 1509 C CA . LEU A 1 196 ? -12.643 5.060 6.258 1.00 93.06 196 LEU A CA 1
ATOM 1510 C C . LEU A 1 196 ? -13.162 5.990 7.357 1.00 93.06 196 LEU A C 1
ATOM 1512 O O . LEU A 1 196 ? -12.631 6.010 8.468 1.00 93.06 196 LEU A O 1
ATOM 1516 N N . ARG A 1 197 ? -14.208 6.753 7.046 1.00 93.44 197 ARG A N 1
ATOM 1517 C CA . ARG A 1 197 ? -14.962 7.559 8.009 1.00 93.44 197 ARG A CA 1
ATOM 1518 C C . ARG A 1 197 ? -16.390 7.060 8.054 1.00 93.44 197 ARG A C 1
ATOM 1520 O O . ARG A 1 197 ? -17.003 6.866 7.011 1.00 93.44 197 ARG A O 1
ATOM 1527 N N . VAL A 1 198 ? -16.932 6.847 9.240 1.00 93.25 198 VAL A N 1
ATOM 1528 C CA . VAL A 1 198 ? -18.284 6.320 9.409 1.00 93.25 198 VAL A CA 1
ATOM 1529 C C . VAL A 1 198 ? -19.013 7.152 10.442 1.00 93.25 198 VAL A C 1
ATOM 1531 O O . VAL A 1 198 ? -18.514 7.345 11.544 1.00 93.25 198 VAL A O 1
ATOM 1534 N N . ARG A 1 199 ? -20.217 7.611 10.105 1.00 89.94 199 ARG A N 1
ATOM 1535 C CA . ARG A 1 199 ? -21.086 8.281 11.068 1.00 89.94 199 ARG A CA 1
ATOM 1536 C C . ARG A 1 199 ? -22.046 7.274 11.692 1.00 89.94 199 ARG A C 1
ATOM 1538 O O . ARG A 1 199 ? -22.698 6.500 10.984 1.00 89.94 199 ARG A O 1
ATOM 1545 N N . ARG A 1 200 ? -22.136 7.280 13.022 1.00 88.50 200 ARG A N 1
ATOM 1546 C CA . ARG A 1 200 ? -23.057 6.440 13.800 1.00 88.50 200 ARG A CA 1
ATOM 1547 C C . ARG A 1 200 ? -23.752 7.270 14.864 1.00 88.50 200 ARG A C 1
ATOM 1549 O O . ARG A 1 200 ? -23.126 7.789 15.785 1.00 88.50 200 ARG A O 1
ATOM 1556 N N . GLY A 1 201 ? -25.066 7.427 14.711 1.00 84.19 201 GLY A N 1
ATOM 1557 C CA . GLY A 1 201 ? -25.816 8.420 15.475 1.00 84.19 201 GLY A CA 1
ATOM 1558 C C . GLY A 1 201 ? -25.234 9.815 15.231 1.00 84.19 201 GLY A C 1
ATOM 1559 O O . GLY A 1 201 ? -25.179 10.275 14.091 1.00 84.19 201 GLY A O 1
ATOM 1560 N N . ASN A 1 202 ? -24.758 10.461 16.297 1.00 83.62 202 ASN A N 1
ATOM 1561 C CA . ASN A 1 202 ? -24.104 11.766 16.205 1.00 83.62 202 ASN A CA 1
ATOM 1562 C C . ASN A 1 202 ? -22.572 11.703 16.157 1.00 83.62 202 ASN A C 1
ATOM 1564 O O . ASN A 1 202 ? -21.976 12.742 15.908 1.00 83.62 202 ASN A O 1
ATOM 1568 N N . VAL A 1 203 ? -21.966 10.523 16.329 1.00 86.69 203 VAL A N 1
ATOM 1569 C CA . VAL A 1 203 ? -20.513 10.336 16.448 1.00 86.69 203 VAL A CA 1
ATOM 1570 C C . VAL A 1 203 ? -19.873 10.048 15.092 1.00 86.69 203 VAL A C 1
ATOM 1572 O O . VAL A 1 203 ? -20.364 9.208 14.332 1.00 86.69 203 VAL A O 1
ATOM 1575 N N . ASP A 1 204 ? -18.732 10.686 14.838 1.00 91.00 204 ASP A N 1
ATOM 1576 C CA . ASP A 1 204 ? -17.840 10.340 13.735 1.00 91.00 204 ASP A CA 1
ATOM 1577 C C . ASP A 1 204 ? -16.782 9.329 14.207 1.00 91.00 204 ASP A C 1
ATOM 1579 O O . ASP A 1 204 ? -16.023 9.579 15.146 1.00 91.00 204 ASP A O 1
ATOM 1583 N N . VAL A 1 205 ? -16.748 8.172 13.547 1.00 91.75 205 VAL A N 1
ATOM 1584 C CA . VAL A 1 205 ? -15.801 7.081 13.787 1.00 91.75 205 VAL A CA 1
ATOM 1585 C C . VAL A 1 205 ? -14.811 7.019 12.629 1.00 91.75 205 VAL A C 1
ATOM 1587 O O . VAL A 1 205 ? -15.197 7.020 11.457 1.00 91.75 205 VAL A O 1
ATOM 1590 N N . LEU A 1 206 ? -13.525 6.958 12.947 1.00 94.56 206 LEU A N 1
ATOM 1591 C CA . LEU A 1 206 ? -12.426 6.977 11.994 1.00 94.56 206 LEU A CA 1
ATOM 1592 C C . LEU A 1 206 ? -11.701 5.634 12.008 1.00 94.56 206 LEU A C 1
ATOM 1594 O O . LEU A 1 206 ? -11.434 5.076 13.066 1.00 94.56 206 LEU A O 1
ATOM 1598 N N . VAL A 1 207 ? -11.350 5.124 10.831 1.00 93.19 207 VAL A N 1
ATOM 1599 C CA . VAL A 1 207 ? -10.524 3.924 10.675 1.00 93.19 207 VAL A CA 1
ATOM 1600 C C . VAL A 1 207 ? -9.201 4.324 10.044 1.00 93.19 207 VAL A C 1
ATOM 1602 O O . VAL A 1 207 ? -9.183 4.900 8.959 1.00 93.19 207 VAL A O 1
ATOM 1605 N N . HIS A 1 208 ? -8.096 3.998 10.699 1.00 91.44 208 HIS A N 1
ATOM 1606 C CA . HIS A 1 208 ? -6.739 4.313 10.269 1.00 91.44 208 HIS A CA 1
ATOM 1607 C C . HIS A 1 208 ? -5.914 3.043 10.089 1.00 91.44 208 HIS A C 1
ATOM 1609 O O . HIS A 1 208 ? -6.062 2.087 10.848 1.00 91.44 208 HIS A O 1
ATOM 1615 N N . LEU A 1 209 ? -4.999 3.071 9.121 1.00 90.00 209 LEU A N 1
ATOM 1616 C CA . LEU A 1 209 ? -3.899 2.117 9.025 1.00 90.00 209 LEU A CA 1
ATOM 1617 C C . LEU A 1 209 ? -2.631 2.831 9.474 1.00 90.00 209 LEU A C 1
ATOM 1619 O O . LEU A 1 209 ? -2.207 3.798 8.843 1.00 90.00 209 LEU A O 1
ATOM 1623 N N . VAL A 1 210 ? -2.052 2.386 10.582 1.00 87.56 210 VAL A N 1
ATOM 1624 C CA . VAL A 1 210 ? -0.880 3.027 11.185 1.00 87.56 210 VAL A CA 1
ATOM 1625 C C . VAL A 1 210 ? 0.232 2.023 11.377 1.00 87.56 210 VAL A C 1
ATOM 1627 O O . VAL A 1 210 ? -0.023 0.828 11.547 1.00 87.56 210 VAL A O 1
ATOM 1630 N N . ARG A 1 211 ? 1.463 2.520 11.421 1.00 83.75 211 ARG A N 1
ATOM 1631 C CA . ARG A 1 211 ? 2.608 1.735 11.843 1.00 83.75 211 ARG A CA 1
ATOM 1632 C C . ARG A 1 211 ? 3.028 2.191 13.239 1.00 83.75 211 ARG A C 1
ATOM 1634 O O . ARG A 1 211 ? 3.387 3.343 13.441 1.00 83.75 211 ARG A O 1
ATOM 1641 N N . ARG A 1 212 ? 2.957 1.314 14.244 1.00 73.81 212 ARG A N 1
ATOM 1642 C CA . ARG A 1 212 ? 3.486 1.606 15.587 1.00 73.81 212 ARG A CA 1
ATOM 1643 C C . ARG A 1 212 ? 4.877 1.006 15.735 1.00 73.81 212 ARG A C 1
ATOM 1645 O O . ARG A 1 212 ? 5.074 -0.201 15.607 1.00 73.81 212 ARG A O 1
ATOM 1652 N N . LEU A 1 213 ? 5.846 1.870 16.017 1.00 60.09 213 LEU A N 1
ATOM 1653 C CA . LEU A 1 213 ? 7.215 1.482 16.324 1.00 60.09 213 LEU A CA 1
ATOM 1654 C C . LEU A 1 213 ? 7.338 1.260 17.835 1.00 60.09 213 LEU A C 1
ATOM 1656 O O . LEU A 1 213 ? 7.245 2.197 18.621 1.00 60.09 213 LEU A O 1
ATOM 1660 N N . GLY A 1 214 ? 7.530 0.006 18.242 1.00 57.97 214 GLY A N 1
ATOM 1661 C CA . GLY A 1 214 ? 7.842 -0.368 19.620 1.00 57.97 214 GLY A CA 1
ATOM 1662 C C . GLY A 1 214 ? 8.967 -1.405 19.649 1.00 57.97 214 GLY A C 1
ATOM 1663 O O . GLY A 1 214 ? 8.990 -2.292 18.785 1.00 57.97 214 GLY A O 1
ATOM 1664 N N . PRO A 1 215 ? 9.920 -1.325 20.598 1.00 47.31 215 PRO A N 1
ATOM 1665 C CA . PRO A 1 215 ? 10.942 -2.353 20.747 1.00 47.31 215 PRO A CA 1
ATOM 1666 C C . PRO A 1 215 ? 10.261 -3.686 21.085 1.00 47.31 215 PRO A C 1
ATOM 1668 O O . PRO A 1 215 ? 9.669 -3.838 22.148 1.00 47.31 215 PRO A O 1
ATOM 1671 N N . GLY A 1 216 ? 10.322 -4.639 20.153 1.00 55.72 216 GLY A N 1
ATOM 1672 C CA . GLY A 1 216 ? 9.753 -5.978 20.325 1.00 55.72 216 GLY A CA 1
ATOM 1673 C C . GLY A 1 216 ? 8.285 -6.146 19.924 1.00 55.72 216 GLY A C 1
ATOM 1674 O O . GLY A 1 216 ? 7.720 -7.181 20.256 1.00 55.72 216 GLY A O 1
ATOM 1675 N N . ASP A 1 217 ? 7.669 -5.192 19.215 1.00 61.91 217 ASP A N 1
ATOM 1676 C CA . ASP A 1 217 ? 6.312 -5.370 18.677 1.00 61.91 217 ASP A CA 1
ATOM 1677 C C . ASP A 1 217 ? 6.352 -6.036 17.282 1.00 61.91 217 ASP A C 1
ATOM 1679 O O . ASP A 1 217 ? 6.782 -5.393 16.315 1.00 61.91 217 ASP A O 1
ATOM 1683 N N . PRO A 1 218 ? 5.949 -7.316 17.139 1.00 52.50 218 PRO A N 1
ATOM 1684 C CA . PRO A 1 218 ? 5.822 -7.965 15.834 1.00 52.50 218 PRO A CA 1
ATOM 1685 C C . PRO A 1 218 ? 4.612 -7.451 15.025 1.00 52.50 218 PRO A C 1
ATOM 1687 O O . PRO A 1 218 ? 4.581 -7.641 13.810 1.00 52.50 218 PRO A O 1
ATOM 1690 N N . GLY A 1 219 ? 3.642 -6.778 15.660 1.00 58.47 219 GLY A N 1
ATOM 1691 C CA . GLY A 1 219 ? 2.423 -6.217 15.064 1.00 58.47 219 GLY A CA 1
ATOM 1692 C C . GLY A 1 219 ? 2.557 -4.735 14.706 1.00 58.47 219 GLY A C 1
ATOM 1693 O O . GLY A 1 219 ? 1.723 -3.917 15.101 1.00 58.47 219 GLY A O 1
ATOM 1694 N N . ARG A 1 220 ? 3.629 -4.381 13.983 1.00 77.81 220 ARG A N 1
ATOM 1695 C CA . ARG A 1 220 ? 3.949 -2.985 13.634 1.00 77.81 220 ARG A CA 1
ATOM 1696 C C . ARG A 1 220 ? 2.839 -2.321 12.822 1.00 77.81 220 ARG A C 1
ATOM 1698 O O . ARG A 1 220 ? 2.437 -1.215 13.168 1.00 77.81 220 ARG A O 1
ATOM 1705 N N . LEU A 1 221 ? 2.293 -2.991 11.807 1.00 86.38 221 LEU A N 1
ATOM 1706 C CA . LEU A 1 221 ? 1.087 -2.526 11.120 1.00 86.38 221 LEU A CA 1
ATOM 1707 C C . LEU A 1 221 ? -0.152 -2.779 11.981 1.00 86.38 221 LEU A C 1
ATOM 1709 O O . LEU A 1 221 ? -0.405 -3.917 12.375 1.00 86.38 221 LEU A O 1
ATOM 1713 N N . ARG A 1 222 ? -0.974 -1.748 12.191 1.00 87.38 222 ARG A N 1
ATOM 1714 C CA . ARG A 1 222 ? -2.241 -1.845 12.919 1.00 87.38 222 ARG A CA 1
ATOM 1715 C C . ARG A 1 222 ? -3.382 -1.153 12.196 1.00 87.38 222 ARG A C 1
ATOM 1717 O O . ARG A 1 222 ? -3.202 -0.102 11.583 1.00 87.38 222 ARG A O 1
ATOM 1724 N N . THR A 1 223 ? -4.577 -1.707 12.363 1.00 90.44 223 THR A N 1
ATOM 1725 C CA . THR A 1 223 ? -5.829 -1.003 12.078 1.00 90.44 223 THR A CA 1
ATOM 1726 C C . THR A 1 223 ? -6.338 -0.394 13.375 1.00 90.44 223 THR A C 1
ATOM 1728 O O . THR A 1 223 ? -6.523 -1.113 14.354 1.00 90.44 223 THR A O 1
ATOM 1731 N N . ILE A 1 224 ? -6.555 0.919 13.398 1.00 91.62 224 ILE A N 1
ATOM 1732 C CA . ILE A 1 224 ? -7.121 1.630 14.549 1.00 91.62 224 ILE A CA 1
ATOM 1733 C C . ILE A 1 224 ? -8.499 2.151 14.171 1.00 91.62 224 ILE A C 1
ATOM 1735 O O . ILE A 1 224 ? -8.635 2.880 13.194 1.00 91.62 224 ILE A O 1
ATOM 1739 N N . VAL A 1 225 ? -9.504 1.798 14.965 1.00 92.62 225 VAL A N 1
ATOM 1740 C CA . VAL A 1 225 ? -10.840 2.390 14.927 1.00 92.62 225 VAL A CA 1
ATOM 1741 C C . VAL A 1 225 ? -10.948 3.350 16.101 1.00 92.62 225 VAL A C 1
ATOM 1743 O O . VAL A 1 225 ? -10.793 2.933 17.248 1.00 92.62 225 VAL A O 1
ATOM 1746 N N . SER A 1 226 ? -11.183 4.628 15.831 1.00 92.62 226 SER A N 1
ATOM 1747 C CA . SER A 1 226 ? -11.239 5.661 16.859 1.00 92.62 226 SER A CA 1
ATOM 1748 C C . SER A 1 226 ? -12.470 6.545 16.751 1.00 92.62 226 SER A C 1
ATOM 1750 O O . SER A 1 226 ? -13.050 6.711 15.681 1.00 92.62 226 SER A O 1
ATOM 1752 N N . ALA A 1 227 ? -12.885 7.107 17.882 1.00 90.31 227 ALA A N 1
ATOM 1753 C CA . ALA A 1 227 ? -13.988 8.056 17.961 1.00 90.31 227 ALA A CA 1
ATOM 1754 C C . ALA A 1 227 ? -13.740 9.059 19.094 1.00 90.31 227 ALA A C 1
ATOM 1756 O O . ALA A 1 227 ? -13.226 8.690 20.152 1.00 90.31 227 ALA A O 1
ATOM 1757 N N . HIS A 1 228 ? -14.127 10.317 18.878 1.00 86.00 228 HIS A N 1
ATOM 1758 C CA . HIS A 1 228 ? -14.044 11.377 19.886 1.00 86.00 228 HIS A CA 1
ATOM 1759 C C . HIS A 1 228 ? -15.384 11.579 20.593 1.00 86.00 228 HIS A C 1
ATOM 1761 O O . HIS A 1 228 ? -16.444 11.520 19.966 1.00 86.00 228 HIS A O 1
ATOM 1767 N N . ARG A 1 229 ? -15.341 11.846 21.903 1.00 76.56 229 ARG A N 1
ATOM 1768 C CA . ARG A 1 229 ? -16.542 12.123 22.699 1.00 76.56 229 ARG A CA 1
ATOM 1769 C C . ARG A 1 229 ? -17.094 13.516 22.405 1.00 76.56 229 ARG A C 1
ATOM 1771 O O . ARG A 1 229 ? -16.358 14.500 22.357 1.00 76.56 229 ARG A O 1
ATOM 1778 N N . HIS A 1 230 ? -18.414 13.621 22.256 1.00 63.44 230 HIS A N 1
ATOM 1779 C CA . HIS A 1 230 ? -19.077 14.922 22.152 1.00 63.44 230 HIS A CA 1
ATOM 1780 C C . HIS A 1 230 ? -19.122 15.620 23.513 1.00 63.44 230 HIS A C 1
ATOM 1782 O O . HIS A 1 230 ? -19.561 15.030 24.493 1.00 63.44 230 HIS A O 1
ATOM 1788 N N . GLY A 1 231 ? -18.712 16.891 23.563 1.00 56.69 231 GLY A N 1
ATOM 1789 C CA . GLY A 1 231 ? -18.812 17.730 24.764 1.00 56.69 231 GLY A CA 1
ATOM 1790 C C . GLY A 1 231 ? -17.568 17.751 25.657 1.00 56.69 231 GLY A C 1
ATOM 1791 O O . GLY A 1 231 ? -17.498 18.575 26.567 1.00 56.69 231 GLY A O 1
ATOM 1792 N N . SER A 1 232 ? -16.547 16.935 25.380 1.00 54.19 232 SER A N 1
ATOM 1793 C CA . SER A 1 232 ? -15.240 17.083 26.022 1.00 54.19 232 SER A CA 1
ATOM 1794 C C . SER A 1 232 ? -14.437 18.196 25.346 1.00 54.19 232 SER A C 1
ATOM 1796 O O . SER A 1 232 ? -13.756 17.966 24.350 1.00 54.19 232 SER A O 1
ATOM 1798 N N . GLY A 1 233 ? -14.539 19.415 25.876 1.00 41.53 233 GLY A N 1
ATOM 1799 C CA . GLY A 1 233 ? -13.773 20.590 25.445 1.00 41.53 233 GLY A CA 1
ATOM 1800 C C . GLY A 1 233 ? -12.297 20.537 25.851 1.00 41.53 233 GLY A C 1
ATOM 1801 O O . GLY A 1 233 ? -11.830 21.412 26.572 1.00 41.53 233 GLY A O 1
ATOM 1802 N N . GLY A 1 234 ? -11.576 19.504 25.420 1.00 43.75 234 GLY A N 1
ATOM 1803 C CA . GLY A 1 234 ? -10.130 19.399 25.571 1.00 43.75 234 GLY A CA 1
ATOM 1804 C C . GLY A 1 234 ? -9.501 19.140 24.213 1.00 43.75 234 GLY A C 1
ATOM 1805 O O . GLY A 1 234 ? -9.628 18.041 23.676 1.00 43.75 234 GLY A O 1
ATOM 1806 N N . GLU A 1 235 ? -8.834 20.148 23.650 1.00 37.72 235 GLU A N 1
A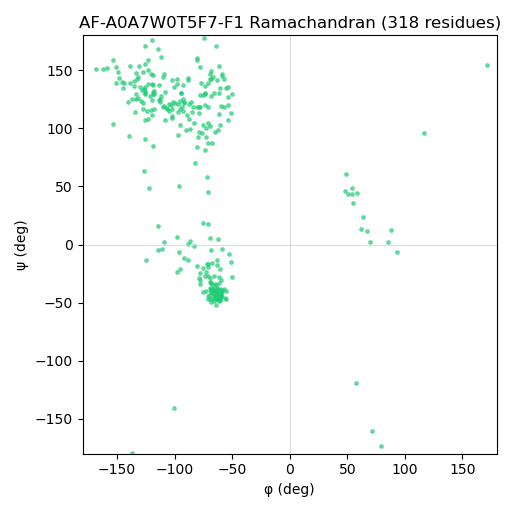TOM 1807 C CA . GLU A 1 235 ? -7.924 19.960 22.523 1.00 37.72 235 GLU A CA 1
ATOM 1808 C C . GLU A 1 235 ? -6.911 18.879 22.907 1.00 37.72 235 GLU A C 1
ATOM 1810 O O . GLU A 1 235 ? -6.032 19.089 23.743 1.00 37.72 235 GLU A O 1
ATOM 1815 N N . THR A 1 236 ? -7.044 17.688 22.326 1.00 40.00 236 THR A N 1
ATOM 1816 C CA . THR A 1 236 ? -6.019 16.659 22.483 1.00 40.00 236 THR A CA 1
ATOM 1817 C C . THR A 1 236 ? -4.908 16.997 21.498 1.00 40.00 236 THR A C 1
ATOM 1819 O O . THR A 1 236 ? -4.881 16.510 20.372 1.00 40.00 236 THR A O 1
ATOM 1822 N N . LEU A 1 237 ? -4.003 17.888 21.907 1.00 32.22 237 LEU A N 1
ATOM 1823 C CA . LEU A 1 237 ? -2.696 18.020 21.275 1.00 32.22 237 LEU A CA 1
ATOM 1824 C C . LEU A 1 237 ? -1.937 16.715 21.533 1.00 32.22 237 LEU A C 1
ATOM 1826 O O . LEU A 1 237 ? -1.355 16.520 22.600 1.00 32.22 237 LEU A O 1
ATOM 1830 N N . SER A 1 238 ? -1.963 15.794 20.569 1.00 34.00 238 SER A N 1
ATOM 1831 C CA . SER A 1 238 ? -1.123 14.600 20.603 1.00 34.00 238 SER A CA 1
ATOM 1832 C C . SER A 1 238 ? 0.324 14.998 20.301 1.00 34.00 238 SER A C 1
ATOM 1834 O O . SER A 1 238 ? 0.803 14.879 19.174 1.00 34.00 238 SER A O 1
ATOM 1836 N N . LEU A 1 239 ? 1.034 15.495 21.310 1.00 28.73 239 LEU A N 1
ATOM 1837 C CA . LEU A 1 239 ? 2.490 15.453 21.306 1.00 28.73 239 LEU A CA 1
ATOM 1838 C C . LEU A 1 239 ? 2.882 13.990 21.513 1.00 28.73 239 LEU A C 1
ATOM 1840 O O . LEU A 1 239 ? 2.738 13.441 22.606 1.00 28.73 239 LEU A O 1
ATOM 1844 N N . ILE A 1 240 ? 3.319 13.342 20.435 1.00 32.03 240 ILE A N 1
ATOM 1845 C CA . ILE A 1 240 ? 3.954 12.027 20.493 1.00 32.03 240 ILE A CA 1
ATOM 1846 C C . ILE A 1 240 ? 5.231 12.207 21.320 1.00 32.03 240 ILE A C 1
ATOM 1848 O O . ILE A 1 240 ? 6.238 12.712 20.834 1.00 32.03 240 ILE A O 1
ATOM 1852 N N . SER A 1 241 ? 5.160 11.856 22.602 1.00 29.14 241 SER A N 1
ATOM 1853 C CA . SER A 1 241 ? 6.325 11.784 23.476 1.00 29.14 241 SER A CA 1
ATOM 1854 C C . SER A 1 241 ? 7.086 10.509 23.135 1.00 29.14 241 SER A C 1
ATOM 1856 O O . SER A 1 241 ? 6.759 9.429 23.629 1.00 29.14 241 SER A O 1
ATOM 1858 N N . GLU A 1 242 ? 8.103 10.626 22.284 1.00 37.06 242 GLU A N 1
ATOM 1859 C CA . GLU A 1 242 ? 9.175 9.639 22.240 1.00 37.06 242 GLU A CA 1
ATOM 1860 C C . GLU A 1 242 ? 9.845 9.580 23.621 1.00 37.06 242 GLU A C 1
ATOM 1862 O O . GLU A 1 242 ? 10.369 10.575 24.115 1.00 37.06 242 GLU A O 1
ATOM 1867 N N . GLY A 1 243 ? 9.797 8.410 24.260 1.00 31.23 243 GLY A N 1
ATOM 1868 C CA . GLY A 1 243 ? 10.522 8.133 25.501 1.00 31.23 243 GLY A CA 1
ATOM 1869 C C . GLY A 1 243 ? 9.624 7.828 26.700 1.00 31.23 243 GLY A C 1
ATOM 1870 O O . GLY A 1 243 ? 9.203 8.714 27.434 1.00 31.23 243 GLY A O 1
ATOM 1871 N N . LEU A 1 244 ? 9.396 6.542 26.961 1.00 30.30 244 LEU A N 1
ATOM 1872 C CA . LEU A 1 244 ? 9.211 6.047 28.335 1.00 30.30 244 LEU A CA 1
ATOM 1873 C C . LEU A 1 244 ? 10.602 5.870 28.987 1.00 30.30 244 LEU A C 1
ATOM 1875 O O . LEU A 1 244 ? 11.559 5.692 28.228 1.00 30.30 244 LEU A O 1
ATOM 1879 N N . PRO A 1 245 ? 10.764 5.814 30.337 1.00 40.84 245 PRO A N 1
ATOM 1880 C CA . PRO A 1 245 ? 9.771 5.430 31.366 1.00 40.84 245 PRO A CA 1
ATOM 1881 C C . PRO A 1 245 ? 9.799 6.375 32.617 1.00 40.84 245 PRO A C 1
ATOM 1883 O O . PRO A 1 245 ? 10.567 7.322 32.641 1.00 40.84 245 PRO A O 1
ATOM 1886 N N . ARG A 1 246 ? 9.041 6.286 33.723 1.00 38.00 246 ARG A N 1
ATOM 1887 C CA . ARG A 1 246 ? 8.410 5.217 34.522 1.00 38.00 246 ARG A CA 1
ATOM 1888 C C . ARG A 1 246 ? 7.263 5.842 35.335 1.00 38.00 246 ARG A C 1
ATOM 1890 O O . ARG A 1 246 ? 7.361 6.996 35.746 1.00 38.00 246 ARG A O 1
ATOM 1897 N N . ALA A 1 247 ? 6.239 5.057 35.657 1.00 39.03 247 ALA A N 1
ATOM 1898 C CA . ALA A 1 247 ? 5.350 5.370 36.773 1.00 39.03 247 ALA A CA 1
ATOM 1899 C C . ALA A 1 247 ? 6.161 5.512 38.078 1.00 39.03 247 ALA A C 1
ATOM 1901 O O . ALA A 1 247 ? 7.121 4.768 38.299 1.00 39.03 247 ALA A O 1
ATOM 1902 N N . ALA A 1 248 ? 5.769 6.458 38.934 1.00 36.91 248 ALA A N 1
ATOM 1903 C CA . ALA A 1 248 ? 6.300 6.576 40.285 1.00 36.91 248 ALA A CA 1
ATOM 1904 C C . ALA A 1 248 ? 5.983 5.297 41.080 1.00 36.91 248 ALA A C 1
ATOM 1906 O O . ALA A 1 248 ? 4.849 4.820 41.085 1.00 36.91 248 ALA A O 1
ATOM 1907 N N . TRP A 1 249 ? 7.006 4.738 41.725 1.00 30.41 249 TRP A N 1
ATOM 1908 C CA . TRP A 1 249 ? 6.893 3.632 42.674 1.00 30.41 249 TRP A CA 1
ATOM 1909 C C . TRP A 1 249 ? 7.000 4.202 44.100 1.00 30.41 249 TRP A C 1
ATOM 1911 O O . TRP A 1 249 ? 7.826 5.097 44.301 1.00 30.41 249 TRP A O 1
ATOM 1921 N N . PRO A 1 250 ? 6.236 3.711 45.095 1.00 38.88 250 PRO A N 1
ATOM 1922 C CA . PRO A 1 250 ? 5.343 2.552 45.057 1.00 38.88 250 PRO A CA 1
ATOM 1923 C C . PRO A 1 250 ? 3.979 2.872 44.420 1.00 38.88 250 PRO A C 1
ATOM 1925 O O . PRO A 1 250 ? 3.582 4.036 44.379 1.00 38.88 250 PRO A O 1
ATOM 1928 N N . PRO A 1 251 ? 3.247 1.857 43.921 1.00 38.25 251 PRO A N 1
ATOM 1929 C CA . PRO A 1 251 ? 1.874 2.048 43.468 1.00 38.25 251 PRO A CA 1
ATOM 1930 C C . PRO A 1 251 ? 1.012 2.571 44.628 1.00 38.25 251 PRO A C 1
ATOM 1932 O O . PRO A 1 251 ? 1.231 2.160 45.773 1.00 38.25 251 PRO A O 1
ATOM 1935 N N . PRO A 1 252 ? 0.014 3.438 44.375 1.00 41.47 252 PRO A N 1
ATOM 1936 C CA . PRO A 1 252 ? -0.977 3.754 45.390 1.00 41.47 252 PRO A CA 1
ATOM 1937 C C . PRO A 1 252 ? -1.650 2.455 45.843 1.00 41.47 252 PRO A C 1
ATOM 1939 O O . PRO A 1 252 ? -2.269 1.735 45.059 1.00 41.47 252 PRO A O 1
ATOM 1942 N N . SER A 1 253 ? -1.502 2.139 47.126 1.00 43.97 253 SER A N 1
ATOM 1943 C CA . SER A 1 253 ? -2.202 1.048 47.788 1.00 43.97 253 SER A CA 1
ATOM 1944 C C . SER A 1 253 ? -3.676 1.418 47.932 1.00 43.97 253 SER A C 1
ATOM 1946 O O . SER A 1 253 ? -4.098 1.970 48.946 1.00 43.97 253 SER A O 1
ATOM 1948 N N . ALA A 1 254 ? -4.459 1.118 46.903 1.00 41.56 254 ALA A N 1
ATOM 1949 C CA . ALA A 1 254 ? -5.906 1.047 46.988 1.00 41.56 254 ALA A CA 1
ATOM 1950 C C . ALA A 1 254 ? -6.369 -0.148 46.156 1.00 41.56 254 ALA A C 1
ATOM 1952 O O . ALA A 1 254 ? -6.580 -0.057 44.948 1.00 41.56 254 ALA A O 1
ATOM 1953 N N . VAL A 1 255 ? -6.522 -1.291 46.824 1.00 41.59 255 VAL A N 1
ATOM 1954 C CA . VAL A 1 255 ? -7.363 -2.378 46.326 1.00 41.59 255 VAL A CA 1
ATOM 1955 C C . VAL A 1 255 ? -8.797 -1.855 46.377 1.00 41.59 255 VAL A C 1
ATOM 1957 O O . VAL A 1 255 ? -9.492 -1.995 47.379 1.00 41.59 255 VAL A O 1
ATOM 1960 N N . SER A 1 256 ? -9.225 -1.185 45.308 1.00 39.97 256 SER A N 1
ATOM 1961 C CA . SER A 1 256 ? -10.646 -1.034 45.025 1.00 39.97 256 SER A CA 1
ATOM 1962 C C . SER A 1 256 ? -11.127 -2.397 44.544 1.00 39.97 256 SER A C 1
ATOM 1964 O O . SER A 1 256 ? -10.881 -2.788 43.406 1.00 39.97 256 SER A O 1
ATOM 1966 N N . GLY A 1 257 ? -11.757 -3.154 45.442 1.00 35.50 257 GLY A N 1
ATOM 1967 C CA . GLY A 1 257 ? -12.440 -4.413 45.145 1.00 35.50 257 GLY A CA 1
ATOM 1968 C C . GLY A 1 257 ? -13.730 -4.205 44.346 1.00 35.50 257 GLY A C 1
ATOM 1969 O O . GLY A 1 257 ? -14.761 -4.771 44.691 1.00 35.50 257 GLY A O 1
ATOM 1970 N N . GLY A 1 258 ? -13.692 -3.362 43.314 1.00 42.41 258 GLY A N 1
ATOM 1971 C CA . GLY A 1 258 ? -14.776 -3.225 42.355 1.00 42.41 258 GLY A CA 1
ATOM 1972 C C . GLY A 1 258 ? -14.690 -4.357 41.342 1.00 42.41 258 GLY A C 1
ATOM 1973 O O . GLY A 1 258 ? -13.694 -4.487 40.630 1.00 42.41 258 GLY A O 1
ATOM 1974 N N . THR A 1 259 ? -15.720 -5.195 41.273 1.00 42.69 259 THR A N 1
ATOM 1975 C CA . THR A 1 259 ? -15.883 -6.114 40.148 1.00 42.69 259 THR A CA 1
ATOM 1976 C C . THR A 1 259 ? -16.227 -5.262 38.937 1.00 42.69 259 THR A C 1
ATOM 1978 O O . THR A 1 259 ? -17.346 -4.780 38.826 1.00 42.69 259 THR A O 1
ATOM 1981 N N . LEU A 1 260 ? -15.241 -5.028 38.074 1.00 53.97 260 LEU A N 1
ATOM 1982 C CA . LEU A 1 260 ? -15.416 -4.307 36.820 1.00 53.97 260 LEU A CA 1
ATOM 1983 C C . LEU A 1 260 ? -16.424 -5.096 35.974 1.00 53.97 260 LEU A C 1
ATOM 1985 O O . LEU A 1 260 ? -16.102 -6.159 35.441 1.00 53.97 260 LEU A O 1
ATOM 1989 N N . SER A 1 261 ? -17.666 -4.626 35.922 1.00 59.16 261 SER A N 1
ATOM 1990 C CA . SER A 1 261 ? -18.728 -5.262 35.153 1.00 59.16 261 SER A CA 1
ATOM 1991 C C . SER A 1 261 ? -18.802 -4.602 33.786 1.00 59.16 261 SER A C 1
ATOM 1993 O O . SER A 1 261 ? -18.783 -3.377 33.670 1.00 59.16 261 SER A O 1
ATOM 1995 N N . ILE A 1 262 ? -18.825 -5.417 32.735 1.00 66.88 262 ILE A N 1
ATOM 1996 C CA . ILE A 1 262 ? -18.982 -4.933 31.369 1.00 66.88 262 ILE A CA 1
ATOM 1997 C C . ILE A 1 262 ? -20.434 -5.121 30.928 1.00 66.88 262 ILE A C 1
ATOM 1999 O O . ILE A 1 262 ? -21.033 -6.170 31.168 1.00 66.88 262 ILE A O 1
ATOM 2003 N N . ASP A 1 263 ? -21.005 -4.107 30.284 1.00 79.19 263 ASP A N 1
ATOM 2004 C CA . ASP A 1 263 ? -22.310 -4.226 29.634 1.00 79.19 263 ASP A CA 1
ATOM 2005 C C . ASP A 1 263 ? -22.333 -5.411 28.646 1.00 79.19 263 ASP A C 1
ATOM 2007 O O . ASP A 1 263 ? -21.405 -5.601 27.856 1.00 79.19 263 ASP A O 1
ATOM 2011 N N . ALA A 1 264 ? -23.405 -6.210 28.676 1.00 81.12 264 ALA A N 1
ATOM 2012 C CA . ALA A 1 264 ? -23.503 -7.442 27.892 1.00 81.12 264 ALA A CA 1
ATOM 2013 C C . ALA A 1 264 ? -23.427 -7.200 26.375 1.00 81.12 264 ALA A C 1
ATOM 2015 O O . ALA A 1 264 ? -22.866 -8.020 25.647 1.00 81.12 264 ALA A O 1
ATOM 2016 N N . ARG A 1 265 ? -23.949 -6.068 25.882 1.00 82.50 265 ARG A N 1
ATOM 2017 C CA . ARG A 1 265 ? -23.857 -5.708 24.463 1.00 82.50 265 ARG A CA 1
ATOM 2018 C C . ARG A 1 265 ? -22.435 -5.289 24.103 1.00 82.50 265 ARG A C 1
ATOM 2020 O O . ARG A 1 265 ? -21.943 -5.674 23.046 1.00 82.50 265 ARG A O 1
ATOM 2027 N N . ALA A 1 266 ? -21.762 -4.540 24.976 1.00 79.81 266 ALA A N 1
ATOM 2028 C CA . ALA A 1 266 ? -20.358 -4.187 24.775 1.00 79.81 266 ALA A CA 1
ATOM 2029 C C . ALA A 1 266 ? -19.451 -5.431 24.775 1.00 79.81 266 ALA A C 1
ATOM 2031 O O . ALA A 1 266 ? -18.555 -5.524 23.938 1.00 79.81 266 ALA A O 1
ATOM 2032 N N . ALA A 1 267 ? -19.725 -6.413 25.641 1.00 81.06 267 ALA A N 1
ATOM 2033 C CA . ALA A 1 267 ? -19.029 -7.700 25.646 1.00 81.06 267 ALA A CA 1
ATOM 2034 C C . ALA A 1 267 ? -19.215 -8.461 24.323 1.00 81.06 267 ALA A C 1
ATOM 2036 O O . ALA A 1 267 ? -18.235 -8.870 23.712 1.00 81.06 267 ALA A O 1
ATOM 2037 N N . GLN A 1 268 ? -20.451 -8.560 23.820 1.00 83.88 268 GLN A N 1
ATOM 2038 C CA . GLN A 1 268 ? -20.732 -9.209 22.531 1.00 83.88 268 GLN A CA 1
ATOM 2039 C C . GLN A 1 268 ? -20.003 -8.535 21.361 1.00 83.88 268 GLN A C 1
ATOM 2041 O O . GLN A 1 268 ? -19.480 -9.217 20.482 1.00 83.88 268 GLN A O 1
ATOM 2046 N N . LEU A 1 269 ? -19.948 -7.199 21.341 1.00 86.19 269 LEU A N 1
ATOM 2047 C CA . LEU A 1 269 ? -19.231 -6.456 20.302 1.00 86.19 269 LEU A CA 1
ATOM 2048 C C . LEU A 1 269 ? -17.710 -6.637 20.403 1.00 86.19 269 LEU A C 1
ATOM 2050 O O . LEU A 1 269 ? -17.047 -6.748 19.373 1.00 86.19 269 LEU A O 1
ATOM 2054 N N . LEU A 1 270 ? -17.155 -6.706 21.617 1.00 84.38 270 LEU A N 1
ATOM 2055 C CA . LEU A 1 270 ? -15.742 -7.033 21.830 1.00 84.38 270 LEU A CA 1
ATOM 2056 C C . LEU A 1 270 ? -15.410 -8.450 21.358 1.00 84.38 270 LEU A C 1
ATOM 2058 O O . LEU A 1 270 ? -14.407 -8.635 20.670 1.00 84.38 270 LEU A O 1
ATOM 2062 N N . ASP A 1 271 ? -16.267 -9.422 21.664 1.00 85.19 271 ASP A N 1
ATOM 2063 C CA . ASP A 1 271 ? -16.092 -10.817 21.252 1.00 85.19 271 ASP A CA 1
ATOM 2064 C C . ASP A 1 271 ? -16.217 -10.998 19.734 1.00 85.19 271 ASP A C 1
ATOM 2066 O O . ASP A 1 271 ? -15.495 -11.806 19.141 1.00 85.19 271 ASP A O 1
ATOM 2070 N N . ALA A 1 272 ? -17.106 -10.233 19.093 1.00 84.38 272 ALA A N 1
ATOM 2071 C CA . ALA A 1 272 ? -17.248 -10.204 17.640 1.00 84.38 272 ALA A CA 1
ATOM 2072 C C . ALA A 1 272 ? -16.054 -9.508 16.966 1.00 84.38 272 ALA A C 1
ATOM 2074 O O . ALA A 1 272 ? -15.502 -10.018 15.993 1.00 84.38 272 ALA A O 1
ATOM 2075 N N . GLY A 1 273 ? -15.614 -8.365 17.501 1.00 83.75 273 GLY A N 1
ATOM 2076 C CA . GLY A 1 273 ? -14.479 -7.610 16.970 1.00 83.75 273 GLY A CA 1
ATOM 2077 C C . GLY A 1 273 ? -13.146 -8.339 17.144 1.00 83.75 273 GLY A C 1
ATOM 2078 O O . GLY A 1 273 ? -12.323 -8.367 16.225 1.00 83.75 273 GLY A O 1
ATOM 2079 N N . ARG A 1 274 ? -12.929 -8.955 18.311 1.00 87.56 274 ARG A N 1
ATOM 2080 C CA . ARG A 1 274 ? -11.651 -9.537 18.757 1.00 87.56 274 ARG A CA 1
ATOM 2081 C C . ARG A 1 274 ? -10.481 -8.559 18.577 1.00 87.56 274 ARG A C 1
ATOM 2083 O O . ARG A 1 274 ? -9.586 -8.830 17.767 1.00 87.56 274 ARG A O 1
ATOM 2090 N N . PRO A 1 275 ? -10.513 -7.384 19.231 1.00 86.81 275 PRO A N 1
ATOM 2091 C CA . PRO A 1 275 ? -9.420 -6.424 19.140 1.00 86.81 275 PRO A CA 1
ATOM 2092 C C . PRO A 1 275 ? -8.158 -6.945 19.829 1.00 86.81 275 PRO A C 1
ATOM 2094 O O . PRO A 1 275 ? -8.244 -7.682 20.809 1.00 86.81 275 PRO A O 1
ATOM 2097 N N . SER A 1 276 ? -6.986 -6.539 19.336 1.00 85.75 276 SER A N 1
ATOM 2098 C CA . SER A 1 276 ? -5.716 -6.832 20.015 1.00 85.75 276 SER A CA 1
ATOM 2099 C C . SER A 1 276 ? -5.495 -5.907 21.210 1.00 85.75 276 SER A C 1
ATOM 2101 O O . SER A 1 276 ? -4.900 -6.306 22.209 1.00 85.75 276 SER A O 1
ATOM 2103 N N . ALA A 1 277 ? -6.020 -4.681 21.146 1.00 85.19 277 ALA A N 1
ATOM 2104 C CA . ALA A 1 277 ? -6.059 -3.772 22.281 1.00 85.19 277 ALA A CA 1
ATOM 2105 C C . ALA A 1 277 ? -7.260 -2.829 22.195 1.00 85.19 277 ALA A C 1
ATOM 2107 O O . ALA A 1 277 ? -7.736 -2.484 21.117 1.00 85.19 277 ALA A O 1
ATOM 2108 N N . THR A 1 278 ? -7.733 -2.372 23.348 1.00 82.50 278 THR A N 1
ATOM 2109 C CA . THR A 1 278 ? -8.750 -1.326 23.454 1.00 82.50 278 THR A CA 1
ATOM 2110 C C . THR A 1 278 ? -8.300 -0.322 24.500 1.00 82.50 278 THR A C 1
ATOM 2112 O O . THR A 1 278 ? -8.009 -0.693 25.633 1.00 82.50 278 THR A O 1
ATOM 2115 N N . THR A 1 279 ? -8.232 0.948 24.116 1.00 82.88 279 THR A N 1
ATOM 2116 C CA . THR A 1 279 ? -7.889 2.060 25.002 1.00 82.88 279 THR A CA 1
ATOM 2117 C C . THR A 1 279 ? -9.071 3.012 25.054 1.00 82.88 279 THR A C 1
ATOM 2119 O O . THR A 1 279 ? -9.447 3.603 24.045 1.00 82.88 279 THR A O 1
ATOM 2122 N N . VAL A 1 280 ? -9.658 3.163 26.236 1.00 80.25 280 VAL A N 1
ATOM 2123 C CA . VAL A 1 280 ? -10.743 4.114 26.486 1.00 80.25 280 VAL A CA 1
ATOM 2124 C C . VAL A 1 280 ? -10.184 5.228 27.354 1.00 80.25 280 VAL A C 1
ATOM 2126 O O . VAL A 1 280 ? -9.712 4.979 28.463 1.00 80.25 280 VAL A O 1
ATOM 2129 N N . ARG A 1 281 ? -10.214 6.454 26.842 1.00 78.94 281 ARG A N 1
ATOM 2130 C CA . ARG A 1 281 ? -9.767 7.663 27.534 1.00 78.94 281 ARG A CA 1
ATOM 2131 C C . ARG A 1 281 ? -10.966 8.590 27.780 1.00 78.94 281 ARG A C 1
ATOM 2133 O O . ARG A 1 281 ? -12.045 8.376 27.223 1.00 78.94 281 ARG A O 1
ATOM 2140 N N . PRO A 1 282 ? -10.808 9.638 28.610 1.00 74.38 282 PRO A N 1
ATOM 2141 C CA . PRO A 1 282 ? -11.895 10.571 28.902 1.00 74.38 282 PRO A CA 1
ATOM 2142 C C . PRO A 1 282 ? -12.465 11.319 27.689 1.00 74.38 282 PRO A C 1
ATOM 2144 O O . PRO A 1 282 ? -13.576 11.836 27.779 1.00 74.38 282 PRO A O 1
ATOM 2147 N N . HIS A 1 283 ? -11.721 11.429 26.585 1.00 78.69 283 HIS A N 1
ATOM 2148 C CA . HIS A 1 283 ? -12.085 12.269 25.432 1.00 78.69 283 HIS A CA 1
ATOM 2149 C C . HIS A 1 283 ? -12.125 11.494 24.109 1.00 78.69 283 HIS A C 1
ATOM 2151 O O . HIS A 1 283 ? -12.664 11.972 23.110 1.00 78.69 283 HIS A O 1
ATOM 2157 N N . ASP A 1 284 ? -11.578 10.285 24.099 1.00 83.06 284 ASP A N 1
ATOM 2158 C CA . ASP A 1 284 ? -11.362 9.486 22.907 1.00 83.06 284 ASP A CA 1
ATOM 2159 C C . ASP A 1 284 ? -11.343 7.994 23.231 1.00 83.06 284 ASP A C 1
ATOM 2161 O O . ASP A 1 284 ? -11.140 7.544 24.363 1.00 83.06 284 ASP A O 1
ATOM 2165 N N . VAL A 1 285 ? -11.591 7.216 22.193 1.00 86.00 285 VAL A N 1
ATOM 2166 C CA . VAL A 1 285 ? -11.567 5.763 22.219 1.00 86.00 285 VAL A CA 1
ATOM 2167 C C . VAL A 1 285 ? -10.715 5.307 21.054 1.00 86.00 285 VAL A C 1
ATOM 2169 O O . VAL A 1 285 ? -10.896 5.794 19.941 1.00 86.00 285 VAL A O 1
ATOM 2172 N N . GLU A 1 286 ? -9.841 4.338 21.301 1.00 90.00 286 GLU A N 1
ATOM 2173 C CA . GLU A 1 286 ? -9.059 3.644 20.283 1.00 90.00 286 GLU A CA 1
ATOM 2174 C C . GLU A 1 286 ? -9.242 2.129 20.438 1.00 90.00 286 GLU A C 1
ATOM 2176 O O . GLU A 1 286 ? -8.927 1.549 21.479 1.00 90.00 286 GLU A O 1
ATOM 2181 N N . ILE A 1 287 ? -9.713 1.472 19.383 1.00 88.38 287 ILE A N 1
ATOM 2182 C CA . ILE A 1 287 ? -9.778 0.016 19.262 1.00 88.38 287 ILE A CA 1
ATOM 2183 C C . ILE A 1 287 ? -8.749 -0.389 18.213 1.00 88.38 287 ILE A C 1
ATOM 2185 O O . ILE A 1 287 ? -8.830 0.035 17.061 1.00 88.38 287 ILE A O 1
ATOM 2189 N N . ALA A 1 288 ? -7.764 -1.183 18.613 1.00 89.50 288 ALA A N 1
ATOM 2190 C CA . ALA A 1 288 ? -6.651 -1.578 17.768 1.00 89.50 288 ALA A CA 1
ATOM 2191 C C . ALA A 1 288 ? -6.734 -3.054 17.376 1.00 89.50 288 ALA A C 1
ATOM 2193 O O . ALA A 1 288 ? -7.156 -3.915 18.154 1.00 89.50 288 ALA A O 1
ATOM 2194 N N . PHE A 1 289 ? -6.261 -3.324 16.166 1.00 88.56 289 PHE A N 1
ATOM 2195 C CA . PHE A 1 289 ? -6.117 -4.651 15.598 1.00 88.56 289 PHE A CA 1
ATOM 2196 C C . PHE A 1 289 ? -4.738 -4.811 14.985 1.00 88.56 289 PHE A C 1
ATOM 2198 O O . PHE A 1 289 ? -4.222 -3.875 14.370 1.00 88.56 289 PHE A O 1
ATOM 2205 N N . ASP A 1 290 ? -4.184 -6.011 15.095 1.00 85.50 290 ASP A N 1
ATOM 2206 C CA . ASP A 1 290 ? -2.911 -6.338 14.465 1.00 85.50 290 ASP A CA 1
ATOM 2207 C C . ASP A 1 290 ? -3.129 -6.587 12.965 1.00 85.50 290 ASP A C 1
ATOM 2209 O O . ASP A 1 290 ? -4.007 -7.355 12.560 1.00 85.50 290 ASP A O 1
ATOM 2213 N N . GLY A 1 291 ? -2.334 -5.915 12.135 1.00 82.81 291 GLY A N 1
ATOM 2214 C CA . GLY A 1 291 ? -2.430 -5.946 10.679 1.00 82.81 291 GLY A CA 1
ATOM 2215 C C . GLY A 1 291 ? -3.532 -5.057 10.088 1.00 82.81 291 GLY A C 1
ATOM 2216 O O . GLY A 1 291 ? -4.192 -4.268 10.769 1.00 82.81 291 GLY A O 1
ATOM 2217 N N . ALA A 1 292 ? -3.716 -5.180 8.770 1.00 79.94 292 ALA A N 1
ATOM 2218 C CA . ALA A 1 292 ? -4.803 -4.534 8.040 1.00 79.94 292 ALA A CA 1
ATOM 2219 C C . ALA A 1 292 ? -6.071 -5.399 8.113 1.00 79.94 292 ALA A C 1
ATOM 2221 O O . ALA A 1 292 ? -6.105 -6.496 7.550 1.00 79.94 292 ALA A O 1
ATOM 2222 N N . ILE A 1 293 ? -7.118 -4.908 8.777 1.00 80.50 293 ILE A N 1
ATOM 2223 C CA . ILE A 1 293 ? -8.419 -5.578 8.813 1.00 80.50 293 ILE A CA 1
ATOM 2224 C C . ILE A 1 293 ? -9.256 -5.145 7.616 1.00 80.50 293 ILE A C 1
ATOM 2226 O O . ILE A 1 293 ? -9.594 -3.974 7.466 1.00 80.50 293 ILE A O 1
ATOM 2230 N N . ALA A 1 294 ? -9.640 -6.132 6.811 1.00 72.44 294 ALA A N 1
ATOM 2231 C CA . ALA A 1 294 ? -10.649 -6.001 5.763 1.00 72.44 294 ALA A CA 1
ATOM 2232 C C . ALA A 1 294 ? -11.906 -6.850 6.052 1.00 72.44 294 ALA A C 1
ATOM 2234 O O . ALA A 1 294 ? -12.704 -7.108 5.157 1.00 72.44 294 ALA A O 1
ATOM 2235 N N . ASP A 1 295 ? -12.065 -7.310 7.296 1.00 87.19 295 ASP A N 1
ATOM 2236 C CA . ASP A 1 295 ? -13.212 -8.098 7.746 1.00 87.19 295 ASP A CA 1
ATOM 2237 C C . ASP A 1 295 ? -14.368 -7.169 8.137 1.00 87.19 295 ASP A C 1
ATOM 2239 O O . ASP A 1 295 ? -14.243 -6.348 9.052 1.00 87.19 295 ASP A O 1
ATOM 2243 N N . ARG A 1 296 ? -15.492 -7.301 7.428 1.00 88.81 296 ARG A N 1
ATOM 2244 C CA . ARG A 1 296 ? -16.681 -6.468 7.621 1.00 88.81 296 ARG A CA 1
ATOM 2245 C C . ARG A 1 296 ? -17.287 -6.634 9.013 1.00 88.81 296 ARG A C 1
ATOM 2247 O O . ARG A 1 296 ? -17.687 -5.636 9.607 1.00 88.81 296 ARG A O 1
ATOM 2254 N N . GLU A 1 297 ? -17.391 -7.859 9.520 1.00 88.62 297 GLU A N 1
ATOM 2255 C CA . GLU A 1 297 ? -18.044 -8.135 10.803 1.00 88.62 297 GLU A CA 1
ATOM 2256 C C . GLU A 1 297 ? -17.211 -7.581 11.955 1.00 88.62 297 GLU A C 1
ATOM 2258 O O . GLU A 1 297 ? -17.731 -6.845 12.798 1.00 88.62 297 GLU A O 1
ATOM 2263 N N . ARG A 1 298 ? -15.898 -7.839 11.938 1.00 92.31 298 ARG A N 1
ATOM 2264 C CA . ARG A 1 298 ? -14.975 -7.335 12.962 1.00 92.31 298 ARG A CA 1
ATOM 2265 C C . ARG A 1 298 ? -14.904 -5.814 12.953 1.00 92.31 298 ARG A C 1
ATOM 2267 O O . ARG A 1 298 ? -14.997 -5.187 14.010 1.00 92.31 298 ARG A O 1
ATOM 2274 N N . LEU A 1 299 ? -14.763 -5.213 11.768 1.00 91.25 299 LEU A N 1
ATOM 2275 C CA . LEU A 1 299 ? -14.677 -3.760 11.632 1.00 91.25 299 LEU A CA 1
ATOM 2276 C C . LEU A 1 299 ? -16.010 -3.087 11.986 1.00 91.25 299 LEU A C 1
ATOM 2278 O O . LEU A 1 299 ? -16.018 -2.073 12.680 1.00 91.25 299 LEU A O 1
ATOM 2282 N N . GLY A 1 300 ? -17.135 -3.672 11.568 1.00 91.38 300 GLY A N 1
ATOM 2283 C CA . GLY A 1 300 ? -18.473 -3.199 11.912 1.00 91.38 300 GLY A CA 1
ATOM 2284 C C . GLY A 1 300 ? -18.723 -3.219 13.419 1.00 91.38 300 GLY A C 1
ATOM 2285 O O . GLY A 1 300 ? -19.143 -2.206 13.974 1.00 91.38 300 GLY A O 1
ATOM 2286 N N . ALA A 1 301 ? -18.390 -4.323 14.097 1.00 90.88 301 ALA A N 1
ATOM 2287 C CA . ALA A 1 301 ? -18.510 -4.428 15.551 1.00 90.88 301 ALA A CA 1
ATOM 2288 C C . ALA A 1 301 ? -17.663 -3.369 16.276 1.00 90.88 301 ALA A C 1
ATOM 2290 O O . ALA A 1 301 ? -18.145 -2.723 17.207 1.00 90.88 301 ALA A O 1
ATOM 2291 N N . ALA A 1 302 ? -16.432 -3.137 15.811 1.00 92.44 302 ALA A N 1
ATOM 2292 C CA . ALA A 1 302 ? -15.547 -2.112 16.357 1.00 92.44 302 ALA A CA 1
ATOM 2293 C C . ALA A 1 302 ? -16.100 -0.692 16.171 1.00 92.44 302 ALA A C 1
ATOM 2295 O O . ALA A 1 302 ? -16.024 0.120 17.089 1.00 92.44 302 ALA A O 1
ATOM 2296 N N . ILE A 1 303 ? -16.679 -0.394 15.004 1.00 93.06 303 ILE A N 1
ATOM 2297 C CA . ILE A 1 303 ? -17.283 0.912 14.718 1.00 93.06 303 ILE A CA 1
ATOM 2298 C C . ILE A 1 303 ? -18.478 1.176 15.635 1.00 93.06 303 ILE A C 1
ATOM 2300 O O . ILE A 1 303 ? -18.566 2.251 16.227 1.00 93.06 303 ILE A O 1
ATOM 2304 N N . GLU A 1 304 ? -19.376 0.198 15.783 1.00 91.69 304 GLU A N 1
ATOM 2305 C CA . GLU A 1 304 ? -20.525 0.315 16.688 1.00 91.69 304 GLU A CA 1
ATOM 2306 C C . GLU A 1 304 ? -20.074 0.505 18.138 1.00 91.69 304 GLU A C 1
ATOM 2308 O O . GLU A 1 304 ? -20.599 1.360 18.852 1.00 91.69 304 GLU A O 1
ATOM 2313 N N . LEU A 1 305 ? -19.060 -0.251 18.564 1.00 88.88 305 LEU A N 1
ATOM 2314 C CA . LEU A 1 305 ? -18.511 -0.167 19.912 1.00 88.88 305 LEU A CA 1
ATOM 2315 C C . LEU A 1 305 ? -17.846 1.192 20.184 1.00 88.88 305 LEU A C 1
ATOM 2317 O O . LEU A 1 305 ? -18.098 1.802 21.224 1.00 88.88 305 LEU A O 1
ATOM 2321 N N . ALA A 1 306 ? -17.054 1.701 19.235 1.00 89.62 306 ALA A N 1
ATOM 2322 C CA . ALA A 1 306 ? -16.415 3.011 19.334 1.00 89.62 306 ALA A CA 1
ATOM 2323 C C . ALA A 1 306 ? -17.449 4.144 19.394 1.00 89.62 306 ALA A C 1
ATOM 2325 O O . ALA A 1 306 ? -17.349 5.021 20.252 1.00 89.62 306 ALA A O 1
ATOM 2326 N N . ALA A 1 307 ? -18.475 4.098 18.538 1.00 89.31 307 ALA A N 1
ATOM 2327 C CA . ALA A 1 307 ? -19.565 5.071 18.550 1.00 89.31 307 ALA A CA 1
ATOM 2328 C C . ALA A 1 307 ? -20.332 5.056 19.877 1.00 89.31 307 ALA A C 1
ATOM 2330 O O . ALA A 1 307 ? -20.625 6.108 20.448 1.00 89.31 307 ALA A O 1
ATOM 2331 N N . TRP A 1 308 ? -20.616 3.859 20.391 1.00 85.69 308 TRP A N 1
ATOM 2332 C CA . TRP A 1 308 ? -21.319 3.679 21.654 1.00 85.69 308 TRP A CA 1
ATOM 2333 C C . TRP A 1 308 ? -20.529 4.272 22.829 1.00 85.69 308 TRP A C 1
ATOM 2335 O O . TRP A 1 308 ? -21.090 5.037 23.612 1.00 85.69 308 TRP A O 1
ATOM 2345 N N . TRP A 1 309 ? -19.216 4.023 22.906 1.00 83.25 309 TRP A N 1
ATOM 2346 C CA . TRP A 1 309 ? -18.344 4.610 23.934 1.00 83.25 309 TRP A CA 1
ATOM 2347 C C . TRP A 1 309 ? -18.108 6.110 23.796 1.00 83.25 309 TRP A C 1
ATOM 2349 O O . TRP A 1 309 ? -17.856 6.778 24.800 1.00 83.25 309 TRP A O 1
ATOM 2359 N N . ALA A 1 310 ? -18.162 6.636 22.577 1.00 83.50 310 ALA A N 1
ATOM 2360 C CA . ALA A 1 310 ? -18.027 8.061 22.319 1.00 83.50 310 ALA A CA 1
ATOM 2361 C C . ALA A 1 310 ? -19.313 8.850 22.639 1.00 83.50 310 ALA A C 1
ATOM 2363 O O . ALA A 1 310 ? -19.262 10.047 22.926 1.00 83.50 310 ALA A O 1
ATOM 2364 N N . SER A 1 311 ? -20.476 8.193 22.610 1.00 81.38 311 SER A N 1
ATOM 2365 C CA . SER A 1 311 ? -21.749 8.801 22.990 1.00 81.38 311 SER A CA 1
ATOM 2366 C C . SER A 1 311 ? -21.905 8.848 24.520 1.00 81.38 311 SER A C 1
ATOM 2368 O O . SER A 1 311 ? -22.037 7.826 25.186 1.00 81.38 311 SER A O 1
ATOM 2370 N N . ASP A 1 312 ? -21.906 10.057 25.087 1.00 60.34 312 ASP A N 1
ATOM 2371 C CA . ASP A 1 312 ? -21.886 10.375 26.532 1.00 60.34 312 ASP A CA 1
ATOM 2372 C C . ASP A 1 312 ? -23.109 9.878 27.349 1.00 60.34 312 ASP A C 1
ATOM 2374 O O . ASP A 1 312 ? -23.228 10.121 28.549 1.00 60.34 312 ASP A O 1
ATOM 2378 N N . ALA A 1 313 ? -24.033 9.131 26.733 1.00 52.72 313 ALA A N 1
ATOM 2379 C CA . ALA A 1 313 ? -25.199 8.553 27.409 1.00 52.72 313 ALA A CA 1
ATOM 2380 C C . ALA A 1 313 ? -24.827 7.528 28.506 1.00 52.72 313 ALA A C 1
ATOM 2382 O O . ALA A 1 313 ? -25.664 7.180 29.339 1.00 52.72 313 ALA A O 1
ATOM 2383 N N . PHE A 1 314 ? -23.569 7.077 28.548 1.00 52.03 314 PHE A N 1
ATOM 2384 C CA . PHE A 1 314 ? -23.036 6.166 29.556 1.00 52.03 314 PHE A CA 1
ATOM 2385 C C . PHE A 1 314 ? -21.899 6.857 30.317 1.00 52.03 314 PHE A C 1
ATOM 2387 O O . PHE A 1 314 ? -20.729 6.675 29.993 1.00 52.03 314 PHE A O 1
ATOM 2394 N N . ARG A 1 315 ? -22.236 7.641 31.353 1.00 47.97 315 ARG A N 1
ATOM 2395 C CA . ARG A 1 315 ? -21.285 8.386 32.216 1.00 47.97 315 ARG A CA 1
ATOM 2396 C C . ARG A 1 315 ? -20.127 7.551 32.795 1.00 47.97 315 ARG A C 1
ATOM 2398 O O . ARG A 1 315 ? -19.152 8.124 33.265 1.00 47.97 315 ARG A O 1
ATOM 2405 N N . THR A 1 316 ? -20.211 6.223 32.755 1.00 52.53 316 THR A N 1
ATOM 2406 C CA . THR A 1 316 ? -19.176 5.280 33.213 1.00 52.53 316 THR A CA 1
ATOM 2407 C C . THR A 1 316 ? -18.500 4.502 32.068 1.00 52.53 316 THR A C 1
ATOM 2409 O O . THR A 1 316 ? -17.552 3.760 32.295 1.00 52.53 316 THR A O 1
ATOM 2412 N N . GLY A 1 317 ? -18.937 4.665 30.814 1.00 53.00 317 GLY A N 1
ATOM 2413 C CA . GLY A 1 317 ? -18.588 3.752 29.718 1.00 53.00 317 GLY A CA 1
ATOM 2414 C C . GLY A 1 317 ? -19.288 2.382 29.856 1.00 53.00 317 GLY A C 1
ATOM 2415 O O . GLY A 1 317 ? -20.289 2.283 30.567 1.00 53.00 317 GLY A O 1
ATOM 2416 N N . PRO A 1 318 ? -18.794 1.310 29.199 1.00 50.69 318 PRO A N 1
ATOM 2417 C CA . PRO A 1 318 ? -19.336 -0.051 29.355 1.00 50.69 318 PRO A CA 1
ATOM 2418 C C . PRO A 1 318 ? -19.009 -0.635 30.726 1.00 50.69 318 PRO A C 1
ATOM 2420 O O . PRO A 1 318 ? -19.579 -1.651 31.100 1.00 50.69 318 PRO A O 1
ATOM 2423 N N . TYR A 1 319 ? -18.041 -0.026 31.404 1.00 53.12 319 TYR A N 1
ATOM 2424 C CA . TYR A 1 319 ? -17.426 -0.473 32.626 1.00 53.12 319 TYR A CA 1
ATOM 2425 C C . TYR A 1 319 ? -18.193 0.170 33.779 1.00 53.12 319 TYR A C 1
ATOM 2427 O O . TYR A 1 319 ? -18.246 1.395 33.888 1.00 53.12 319 TYR A O 1
ATOM 2435 N N . ARG A 1 320 ? -18.861 -0.653 34.581 1.00 52.88 320 ARG A N 1
ATOM 2436 C CA . ARG A 1 320 ? -19.581 -0.255 35.794 1.00 52.88 320 ARG A CA 1
ATOM 2437 C C . ARG A 1 320 ? -18.973 -0.936 37.003 1.00 52.88 320 ARG A C 1
ATOM 2439 O O . ARG A 1 320 ? -18.672 -2.149 36.886 1.00 52.88 320 ARG A O 1
#

Radius of gyration: 24.46 Å; Cα contacts (8 Å, |Δi|>4): 596; chains: 1; bounding box: 51×44×81 Å

Sequence (320 aa):
MSEQLCRAVVERYPGARTVFTDSRVHAEIPVDDTIYRARLDMGPAACVAVSLPCTDGFELTLKWNDRYANDGAPRASSFDDSFLVETNDFALAGVWLDHEARSALLASRYVSGQHADRQTALMIRDGAWVHEVTNDEVTARRRDAEPSADRMGDMLMASLSVAGRPQRWARAFAILGRELGGEPARRIEVGGKPALRVRRGNVDVLVHLVRRLGPGDPGRLRTIVSAHRHGSGGETLSLISEGLPRAAWPPPSAVSGGTLSIDARAAQLLDAGRPSATTVRPHDVEIAFDGAIADRERLGAAIELAAWWASDAFRTGPYR

Nearest PDB 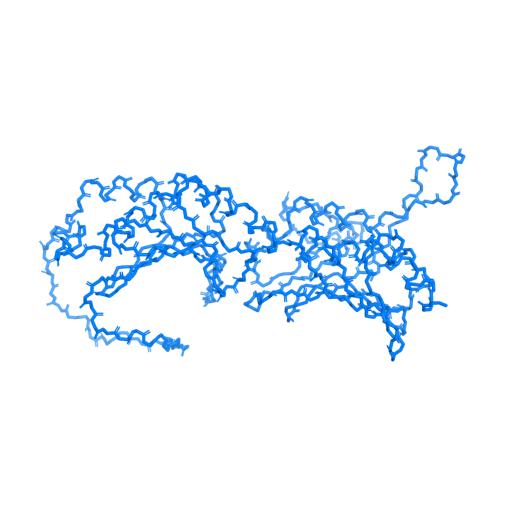structures (foldseek):
  6t84-assembly1_A  TM=5.166E-01  e=4.918E-03  Mycolicibacterium smegmatis MC2 155
  7te3-assembly1_A  TM=3.035E-01  e=1.762E+00  Homo sapiens
  3rpx-assembly1_C  TM=2.866E-01  e=4.877E+00  Homo sapiens

Secondary structure (DSSP, 8-state):
-HHHHHHHHHHHSTT-EEEEETTEEEEEEEETTEEEEEEEE-SSS-EEEEE-S--TT--EEEEE--TTT-TT----SSS-TTEEEEES-HHHHHHHS-HHHHHHHHHTTEEEPS-TT-SS--EEE----EEEEETTEEEEE-SS----HHHHHHHHHHHHHHHTHHHHHHHHHHHHHHHTTEEE-SS--TTSS-SEEEEETTEEEEEEEEE---TT-S--EEEEEEEEPTT---------------PPSSPP--------PBPHHHHHHHHHH--SEEEE-SSEEEEEEEB----HHHHHHHHHHHHHHHSTT-TTTTB-

pLDDT: mean 78.26, std 19.28, range [28.73, 98.19]

Foldseek 3Di:
DVVVLQVLLCVLAPPKDWDDDPQKIWIFGDDPNDTWTWIFHQDQKTKIKIFAFAAQFWKKKWAADPCVVCVDDDDDPPDPNGIDIDTPAPLCVSLLCDPQLNVLVVVLQFDFDPDPPDPPRPGHGDRQWMWMDGPRMTMIIGNGGHPDSVSSVSRNSSRVSSRCSQQVLQVLLVVLCVVQVWDADNGAHAQDAFRIWHDDDNKIKGWHWYADDDVPDNLRTKIKIKTWAPPPPDDPPPPPDDDDDDPDPDDPPDPPVDPFAFAPLLVVLCVQQVFPDWDQDPTMIITMHRHDDSDNRNVSSSNVLNNQQNYCPPVPRRTD

Solvent-accessible surface area (backbone atoms only — not comparable to full-atom values): 17792 Å² total; per-residue (Å²): 107,69,69,54,35,48,48,43,47,37,73,74,32,72,82,36,48,70,47,80,52,96,84,27,40,40,32,41,39,60,52,95,99,38,77,39,48,34,41,37,32,47,54,72,45,14,33,35,36,31,59,45,60,57,46,68,86,51,38,39,38,41,34,56,34,59,72,90,78,58,88,80,70,93,74,78,94,82,62,74,73,58,48,43,75,50,62,84,40,67,53,46,48,59,63,50,56,36,73,65,22,47,50,30,50,52,54,53,30,55,43,74,49,91,57,84,91,43,95,65,69,48,66,48,77,63,60,67,52,32,38,37,34,44,90,37,27,25,34,37,36,30,85,45,57,48,90,48,44,66,58,53,46,34,49,43,50,19,36,47,38,50,53,37,39,39,46,55,48,17,54,54,38,39,54,50,14,64,76,65,64,30,53,40,26,85,55,42,24,38,62,52,61,52,36,33,37,33,68,46,92,93,32,60,30,38,30,32,45,33,66,57,90,53,96,87,54,81,58,24,28,25,26,36,40,31,17,54,32,75,86,57,92,62,87,78,79,80,73,83,72,86,75,85,87,76,83,77,79,76,72,83,92,66,89,71,88,67,74,80,38,65,38,70,67,57,48,53,29,46,68,58,29,60,59,75,44,74,49,82,56,98,48,38,33,42,40,30,31,71,31,86,80,86,52,65,66,30,52,48,28,44,49,53,49,32,30,54,63,21,44,69,89,42,91,62,49,58,49,86

Mean predicted aligned error: 11.21 Å